Protein AF-0000000068157106 (afdb_homodimer)

Secondary structure (DSSP, 8-state):
-----SHHHHHHHHHHHHHHHHSSEEEEEEEEE-TT--HHHHTT--GGGS-HHHHHHHHHH-EEEESTT--S--TT--SSS-TT-SEEEEEEETTEEEEEEEGGGSPP-TT-TT-HHHHHHHTT-SEEEEEEPTT----EEE------/-----THHHHHHHHHHHHHHHHSSEEEEEEEEE-TT--HHHHTT--GGGS-HHHHHHHHHH-EEEESTT--S--TT--SSS-TT-SEEEEEEETTEEEEEEEGGGSPP-TT-TT-HHHHHHHTT-SEEEEEEPTT----EEE------

Structure (mmCIF, N/CA/C/O backbone):
data_AF-0000000068157106-model_v1
#
loop_
_entity.id
_entity.type
_entity.pdbx_description
1 polymer 'GTPase-activating Rap/Ran-GAP domain family protein 3, putative'
#
loop_
_atom_site.group_PDB
_atom_site.id
_atom_site.type_symbol
_atom_site.label_atom_id
_atom_site.label_alt_id
_atom_site.label_comp_id
_atom_site.label_asym_id
_atom_site.label_entity_id
_atom_site.label_seq_id
_atom_site.pdbx_PDB_ins_code
_atom_site.Cartn_x
_atom_site.Cartn_y
_atom_site.Cartn_z
_atom_site.occupancy
_atom_site.B_iso_or_equiv
_atom_site.auth_seq_id
_atom_site.auth_comp_id
_atom_site.auth_asym_id
_atom_site.auth_atom_id
_atom_site.pdbx_PDB_model_num
ATOM 1 N N . MET A 1 1 ? -24.406 -6.742 34.219 1 23.23 1 MET A N 1
ATOM 2 C CA . MET A 1 1 ? -23.281 -6.109 33.562 1 23.23 1 MET A CA 1
ATOM 3 C C . MET A 1 1 ? -23.578 -5.914 32.062 1 23.23 1 MET A C 1
ATOM 5 O O . MET A 1 1 ? -23.859 -6.875 31.359 1 23.23 1 MET A O 1
ATOM 9 N N . LYS A 1 2 ? -24.188 -4.785 31.578 1 23.27 2 LYS A N 1
ATOM 10 C CA . LYS A 1 2 ? -24.984 -4.426 30.406 1 23.27 2 LYS A CA 1
ATOM 11 C C . LYS A 1 2 ? -24.109 -4.391 29.156 1 23.27 2 LYS A C 1
ATOM 13 O O . LYS A 1 2 ? -23.047 -3.775 29.141 1 23.27 2 LYS A O 1
ATOM 18 N N . PHE A 1 3 ? -24.109 -5.359 28.25 1 23.55 3 PHE A N 1
ATOM 19 C CA . PHE A 1 3 ? -23.531 -5.645 26.953 1 23.55 3 PHE A CA 1
ATOM 20 C C . PHE A 1 3 ? -23.906 -4.566 25.938 1 23.55 3 PHE A C 1
ATOM 22 O O . PHE A 1 3 ? -24.984 -4.617 25.344 1 23.55 3 PHE A O 1
ATOM 29 N N . LYS A 1 4 ? -23.719 -3.254 26.234 1 26.84 4 LYS A N 1
ATOM 30 C CA . LYS A 1 4 ? -24.141 -2.162 25.359 1 26.84 4 LYS A CA 1
ATOM 31 C C . LYS A 1 4 ? -23.656 -2.391 23.922 1 26.84 4 LYS A C 1
ATOM 33 O O . LYS A 1 4 ? -22.578 -2.934 23.703 1 26.84 4 LYS A O 1
ATOM 38 N N . ALA A 1 5 ? -24.359 -1.907 22.797 1 27.67 5 ALA A N 1
ATOM 39 C CA . ALA A 1 5 ? -24.688 -2.088 21.391 1 27.67 5 ALA A CA 1
ATOM 40 C C . ALA A 1 5 ? -23.5 -1.733 20.5 1 27.67 5 ALA A C 1
ATOM 42 O O . ALA A 1 5 ? -23.156 -0.561 20.359 1 27.67 5 ALA A O 1
ATOM 43 N N . VAL A 1 6 ? -22.406 -2.395 20.297 1 31.39 6 VAL A N 1
ATOM 44 C CA . VAL A 1 6 ? -21.25 -2.615 19.453 1 31.39 6 VAL A CA 1
ATOM 45 C C . VAL A 1 6 ? -21.641 -2.482 17.969 1 31.39 6 VAL A C 1
ATOM 47 O O . VAL A 1 6 ? -20.797 -2.195 17.125 1 31.39 6 VAL A O 1
ATOM 50 N N . THR A 1 7 ? -22.922 -2.504 17.594 1 37.88 7 THR A N 1
ATOM 51 C CA . THR A 1 7 ? -23.578 -2.625 16.312 1 37.88 7 THR A CA 1
ATOM 52 C C . THR A 1 7 ? -23.625 -1.276 15.594 1 37.88 7 THR A C 1
ATOM 54 O O . THR A 1 7 ? -23.453 -1.211 14.367 1 37.88 7 THR A O 1
ATOM 57 N N . ALA A 1 8 ? -23.922 -0.256 16.359 1 37.78 8 ALA A N 1
ATOM 58 C CA . ALA A 1 8 ? -24.156 1.031 15.711 1 37.78 8 ALA A CA 1
ATOM 59 C C . ALA A 1 8 ? -22.859 1.603 15.133 1 37.78 8 ALA A C 1
ATOM 61 O O . ALA A 1 8 ? -22.859 2.164 14.039 1 37.78 8 ALA A O 1
ATOM 62 N N . ASP A 1 9 ? -21.781 1.338 15.766 1 38.34 9 ASP A N 1
ATOM 63 C CA . ASP A 1 9 ? -20.5 1.948 15.398 1 38.34 9 ASP A CA 1
ATOM 64 C C . ASP A 1 9 ? -19.891 1.265 14.18 1 38.34 9 ASP A C 1
ATOM 66 O O . ASP A 1 9 ? -19.328 1.929 13.312 1 38.34 9 ASP A O 1
ATOM 70 N N . ILE A 1 10 ? -20.172 0.035 13.922 1 37.41 10 ILE A N 1
ATOM 71 C CA . ILE A 1 10 ? -19.719 -0.682 12.742 1 37.41 10 ILE A CA 1
ATOM 72 C C . ILE A 1 10 ? -20.531 -0.232 11.523 1 37.41 10 ILE A C 1
ATOM 74 O O . ILE A 1 10 ? -19.969 -0.055 10.438 1 37.41 10 ILE A O 1
ATOM 78 N N . ARG A 1 11 ? -21.828 -0.058 11.758 1 39.69 11 ARG A N 1
ATOM 79 C CA . ARG A 1 11 ? -22.688 0.411 10.68 1 39.69 11 ARG A CA 1
ATOM 80 C C . ARG A 1 11 ? -22.234 1.777 10.172 1 39.69 11 ARG A C 1
ATOM 82 O O . ARG A 1 11 ? -22.188 2.016 8.961 1 39.69 11 ARG A O 1
ATOM 89 N N . ASP A 1 12 ? -22 2.625 11.062 1 41.78 12 ASP A N 1
ATOM 90 C CA . ASP A 1 12 ? -21.547 3.955 10.664 1 41.78 12 ASP A CA 1
ATOM 91 C C . ASP A 1 12 ? -20.188 3.891 9.984 1 41.78 12 ASP A C 1
ATOM 93 O O . ASP A 1 12 ? -19.922 4.629 9.031 1 41.78 12 ASP A O 1
ATOM 97 N N . GLU A 1 13 ? -19.328 3.043 10.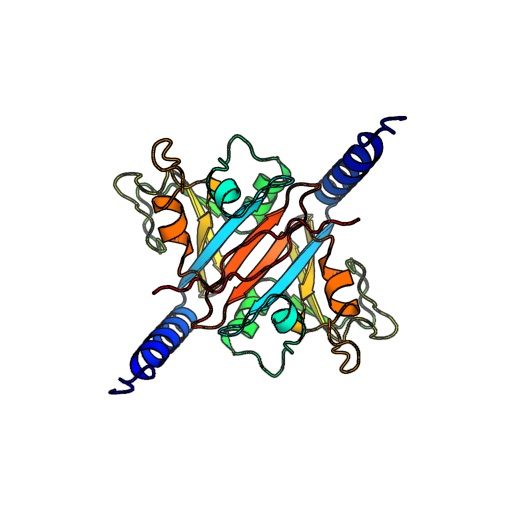375 1 40.84 13 GLU A N 1
ATOM 98 C CA . GLU A 1 13 ? -18.031 2.887 9.734 1 40.84 13 GLU A CA 1
ATOM 99 C C . GLU A 1 13 ? -18.172 2.256 8.352 1 40.84 13 GLU A C 1
ATOM 101 O O . GLU A 1 13 ? -17.484 2.654 7.41 1 40.84 13 GLU A O 1
ATOM 106 N N . LEU A 1 14 ? -18.953 1.261 8.219 1 41.16 14 LEU A N 1
ATOM 107 C CA . LEU A 1 14 ? -19.281 0.668 6.926 1 41.16 14 LEU A CA 1
ATOM 108 C C . LEU A 1 14 ? -19.938 1.695 6.008 1 41.16 14 LEU A C 1
ATOM 110 O O . LEU A 1 14 ? -19.656 1.732 4.809 1 41.16 14 LEU A O 1
ATOM 114 N N . LEU A 1 15 ? -20.812 2.434 6.586 1 42.25 15 LEU A N 1
ATOM 115 C CA . LEU A 1 15 ? -21.406 3.494 5.789 1 42.25 15 LEU A CA 1
ATOM 116 C C . LEU A 1 15 ? -20.375 4.52 5.359 1 42.25 15 LEU A C 1
ATOM 118 O O . LEU A 1 15 ? -20.406 5.008 4.23 1 42.25 15 LEU A O 1
ATOM 122 N N . LYS A 1 16 ? -19.5 4.82 6.223 1 42.69 16 LYS A N 1
ATOM 123 C CA . LYS A 1 16 ? -18.438 5.73 5.828 1 42.69 16 LYS A CA 1
ATOM 124 C C . LYS A 1 16 ? -17.562 5.109 4.75 1 42.69 16 LYS A C 1
ATOM 126 O O . LYS A 1 16 ? -17.172 5.785 3.791 1 42.69 16 LYS A O 1
ATOM 131 N N . LEU A 1 17 ? -17.234 3.887 4.93 1 43.41 17 LEU A N 1
ATOM 132 C CA . LEU A 1 17 ? -16.531 3.141 3.898 1 43.41 17 LEU A CA 1
ATOM 133 C C . LEU A 1 17 ? -17.344 3.066 2.613 1 43.41 17 LEU A C 1
ATOM 135 O O . LEU A 1 17 ? -16.812 3.25 1.519 1 43.41 17 LEU A O 1
ATOM 139 N N . GLU A 1 18 ? -18.641 2.771 2.799 1 44.25 18 GLU A N 1
ATOM 140 C CA . GLU A 1 18 ? -19.547 2.826 1.646 1 44.25 18 GLU A CA 1
ATOM 141 C C . GLU A 1 18 ? -19.578 4.227 1.045 1 44.25 18 GLU A C 1
ATOM 143 O O . GLU A 1 18 ? -19.609 4.383 -0.178 1 44.25 18 GLU A O 1
ATOM 148 N N . ARG A 1 19 ? -19.703 5.137 1.891 1 47.34 19 ARG A N 1
ATOM 149 C CA . ARG A 1 19 ? -19.672 6.512 1.403 1 47.34 19 ARG A CA 1
ATOM 150 C C . ARG A 1 19 ? -18.312 6.832 0.773 1 47.34 19 ARG A C 1
ATOM 152 O O . ARG A 1 19 ? -18.25 7.52 -0.248 1 47.34 19 ARG A O 1
ATOM 159 N N . SER A 1 20 ? -17.266 6.414 1.402 1 48.84 20 SER A N 1
ATOM 160 C CA . SER A 1 20 ? -15.961 6.621 0.774 1 48.84 20 SER A CA 1
ATOM 161 C C . SER A 1 20 ? -15.875 5.902 -0.569 1 48.84 20 SER A C 1
ATOM 163 O O . SER A 1 20 ? -15.32 6.441 -1.531 1 48.84 20 SER A O 1
ATOM 165 N N . PHE A 1 21 ? -16.453 4.641 -0.571 1 48.84 21 PHE A N 1
ATOM 166 C CA . PHE A 1 21 ? -16.469 3.893 -1.822 1 48.84 21 PHE A CA 1
ATOM 167 C C . PHE A 1 21 ? -17.484 4.477 -2.793 1 48.84 21 PHE A C 1
ATOM 169 O O . PHE A 1 21 ? -17.297 4.418 -4.012 1 48.84 21 PHE A O 1
ATOM 176 N N . ASN A 1 22 ? -18.469 4.984 -2.131 1 51.72 22 ASN A N 1
ATOM 177 C CA . ASN A 1 22 ? -19.422 5.68 -2.988 1 51.72 22 ASN A CA 1
ATOM 178 C C . ASN A 1 22 ? -18.906 7.047 -3.416 1 51.72 22 ASN A C 1
ATOM 180 O O . ASN A 1 22 ? -19.328 7.594 -4.43 1 51.72 22 ASN A O 1
ATOM 184 N N . SER A 1 23 ? -17.953 7.449 -2.48 1 61.22 23 SER A N 1
ATOM 185 C CA . SER A 1 23 ? -17.344 8.727 -2.857 1 61.22 23 SER A CA 1
ATOM 186 C C . SER A 1 23 ? -16.219 8.523 -3.877 1 61.22 23 SER A C 1
ATOM 188 O O . SER A 1 23 ? -15.617 7.453 -3.941 1 61.22 23 SER A O 1
ATOM 190 N N . GLN A 1 24 ? -16.312 9.367 -4.77 1 79.75 24 GLN A N 1
ATOM 191 C CA . GLN A 1 24 ? -15.289 9.492 -5.797 1 79.75 24 GLN A CA 1
ATOM 192 C C . GLN A 1 24 ? -13.961 9.953 -5.195 1 79.75 24 GLN A C 1
ATOM 194 O O . GLN A 1 24 ? -12.961 10.055 -5.902 1 79.75 24 GLN A O 1
ATOM 199 N N . ASN A 1 25 ? -14.016 10.031 -3.729 1 88.12 25 ASN A N 1
ATOM 200 C CA . ASN A 1 25 ? -12.812 10.562 -3.088 1 88.12 25 ASN A CA 1
ATOM 201 C C . ASN A 1 25 ? -12.195 9.555 -2.129 1 88.12 25 ASN A C 1
ATOM 203 O O . ASN A 1 25 ? -12.891 8.984 -1.287 1 88.12 25 ASN A O 1
ATOM 207 N N . TYR A 1 26 ? -10.883 9.312 -2.17 1 86.94 26 TYR A N 1
ATOM 208 C CA . TYR A 1 26 ? -10.18 8.336 -1.352 1 86.94 26 TYR A CA 1
ATOM 209 C C . TYR A 1 26 ? -8.914 8.945 -0.742 1 86.94 26 TYR A C 1
ATOM 211 O O . TYR A 1 26 ? -8.273 9.797 -1.355 1 86.94 26 TYR A O 1
ATOM 219 N N . LYS A 1 27 ? -8.695 8.461 0.541 1 90.19 27 LYS A N 1
ATOM 220 C CA . LYS A 1 27 ? -7.438 8.75 1.221 1 90.19 27 LYS A CA 1
ATOM 221 C C . LYS A 1 27 ? -6.605 7.48 1.388 1 90.19 27 LYS A C 1
ATOM 223 O O . LYS A 1 27 ? -7.098 6.465 1.884 1 90.19 27 LYS A O 1
ATOM 228 N N . PHE A 1 28 ? -5.359 7.531 0.862 1 91.44 28 PHE A N 1
ATOM 229 C CA . PHE A 1 28 ? -4.434 6.414 1.009 1 91.44 28 PHE A CA 1
ATOM 230 C C . PHE A 1 28 ? -3.217 6.824 1.831 1 91.44 28 PHE A C 1
ATOM 232 O O . PHE A 1 28 ? -2.621 7.875 1.586 1 91.44 28 PHE A O 1
ATOM 239 N N . GLY A 1 29 ? -2.93 6 2.82 1 93.25 29 GLY A N 1
ATOM 240 C CA . GLY A 1 29 ? -1.732 6.246 3.609 1 93.25 29 GLY A CA 1
ATOM 241 C C . GLY A 1 29 ? -0.483 5.633 3.004 1 93.25 29 GLY A C 1
ATOM 242 O O . GLY A 1 29 ? -0.523 4.52 2.479 1 93.25 29 GLY A O 1
ATOM 243 N N . LEU A 1 30 ? 0.576 6.379 3.086 1 94.69 30 LEU A N 1
ATOM 244 C CA . LEU A 1 30 ? 1.855 5.922 2.557 1 94.69 30 LEU A CA 1
ATOM 245 C C . LEU A 1 30 ? 2.963 6.086 3.594 1 94.69 30 LEU A C 1
ATOM 247 O O . LEU A 1 30 ? 3.178 7.188 4.109 1 94.69 30 LEU A O 1
ATOM 251 N N . LEU A 1 31 ? 3.609 4.965 3.865 1 93.12 31 LEU A N 1
ATOM 252 C CA . LEU A 1 31 ? 4.734 4.93 4.793 1 93.12 31 LEU A CA 1
ATOM 253 C C . LEU A 1 31 ? 6.02 4.527 4.078 1 93.12 31 LEU A C 1
ATOM 255 O O . LEU A 1 31 ? 5.977 3.838 3.057 1 93.12 31 LEU A O 1
ATOM 259 N N . TYR A 1 32 ? 7.078 5.023 4.602 1 93.25 32 TYR A N 1
ATOM 260 C CA . TYR A 1 32 ? 8.43 4.656 4.207 1 93.25 32 TYR A CA 1
ATOM 261 C C . TYR A 1 32 ? 9.125 3.863 5.309 1 93.25 32 TYR A C 1
ATOM 263 O O . TYR A 1 32 ? 9.133 4.277 6.469 1 93.25 32 TYR A O 1
ATOM 271 N N . CYS A 1 33 ? 9.609 2.719 4.879 1 90.25 33 CYS A N 1
ATOM 272 C CA . CYS A 1 33 ? 10.227 1.849 5.875 1 90.25 33 CYS A CA 1
ATOM 273 C C . CYS A 1 33 ? 11.703 1.632 5.57 1 90.25 33 CYS A C 1
ATOM 275 O O . CYS A 1 33 ? 12.047 1.031 4.551 1 90.25 33 CYS A O 1
ATOM 277 N N . LYS A 1 34 ? 12.5 2.072 6.504 1 89.06 34 LYS A N 1
ATOM 278 C CA . LYS A 1 34 ? 13.93 1.786 6.426 1 89.06 34 LYS A CA 1
ATOM 279 C C . LYS A 1 34 ? 14.266 0.453 7.094 1 89.06 34 LYS A C 1
ATOM 281 O O . LYS A 1 34 ? 13.422 -0.126 7.785 1 89.06 34 LYS A O 1
ATOM 286 N N . LYS A 1 35 ? 15.445 0.058 6.777 1 82.94 35 LYS A N 1
ATOM 287 C CA . LYS A 1 35 ? 15.875 -1.229 7.312 1 82.94 35 LYS A CA 1
ATOM 288 C C . LYS A 1 35 ? 15.766 -1.259 8.836 1 82.94 35 LYS A C 1
ATOM 290 O O . LYS A 1 35 ? 16.234 -0.346 9.516 1 82.94 35 LYS A O 1
ATOM 295 N N . GLY A 1 36 ? 15.078 -2.219 9.305 1 81.38 36 GLY A N 1
ATOM 296 C CA . GLY A 1 36 ? 15.055 -2.486 10.734 1 81.38 36 GLY A CA 1
ATOM 297 C C . GLY A 1 36 ? 14.109 -1.577 11.5 1 81.38 36 GLY A C 1
ATOM 298 O O . GLY A 1 36 ? 14.094 -1.587 12.734 1 81.38 36 GLY A O 1
ATOM 299 N N . GLN A 1 37 ? 13.305 -0.853 10.859 1 85.69 37 GLN A N 1
ATOM 300 C CA . GLN A 1 37 ? 12.477 0.121 11.555 1 85.69 37 GLN A CA 1
ATOM 301 C C . GLN A 1 37 ? 11.164 -0.509 12.023 1 85.69 37 GLN A C 1
ATOM 303 O O . GLN A 1 37 ? 10.594 -1.349 11.328 1 85.69 37 GLN A O 1
ATOM 308 N N . THR A 1 38 ? 10.805 -0.045 13.188 1 83.62 38 THR A N 1
ATOM 309 C CA . THR A 1 38 ? 9.461 -0.314 13.68 1 83.62 38 THR A CA 1
ATOM 310 C C . THR A 1 38 ? 8.453 0.64 13.055 1 83.62 38 THR A C 1
ATOM 312 O O . THR A 1 38 ? 8.828 1.585 12.359 1 83.62 38 THR A O 1
ATOM 315 N N . GLU A 1 39 ? 7.199 0.384 13.32 1 82.69 39 GLU A N 1
ATOM 316 C CA . GLU A 1 39 ? 6.148 1.277 12.844 1 82.69 39 GLU A CA 1
ATOM 317 C C . GLU A 1 39 ? 6.363 2.703 13.344 1 82.69 39 GLU A C 1
ATOM 319 O O . GLU A 1 39 ? 6.262 3.66 12.57 1 82.69 39 GLU A O 1
ATOM 324 N N . ASN A 1 40 ? 6.668 2.797 14.672 1 85.81 40 ASN A N 1
ATOM 325 C CA . ASN A 1 40 ? 6.879 4.125 15.242 1 85.81 40 ASN A CA 1
ATOM 326 C C . ASN A 1 40 ? 8.047 4.844 14.57 1 85.81 40 ASN A C 1
ATOM 328 O O . ASN A 1 40 ? 7.965 6.043 14.297 1 85.81 40 ASN A O 1
ATOM 332 N N . GLU A 1 41 ? 9.039 4.105 14.273 1 89.38 41 GLU A N 1
ATOM 333 C CA . GLU A 1 41 ? 10.211 4.699 13.648 1 89.38 41 GLU A CA 1
ATOM 334 C C . GLU A 1 41 ? 9.914 5.129 12.219 1 89.38 41 GLU A C 1
ATOM 336 O O . GLU A 1 41 ? 10.461 6.125 11.734 1 89.38 41 GLU A O 1
ATOM 341 N N . MET A 1 42 ? 9.016 4.41 11.57 1 90.81 42 MET A N 1
ATOM 342 C CA . MET A 1 42 ? 8.648 4.766 10.203 1 90.81 42 MET A CA 1
ATOM 343 C C . MET A 1 42 ? 8.055 6.168 10.148 1 90.81 42 MET A C 1
ATOM 345 O O . MET A 1 42 ? 8.305 6.922 9.203 1 90.81 42 MET A O 1
ATOM 349 N N . PHE A 1 43 ? 7.355 6.531 11.234 1 92.81 43 PHE A N 1
ATOM 350 C CA . PHE A 1 43 ? 6.68 7.82 11.234 1 92.81 43 PHE A CA 1
ATOM 351 C C . PHE A 1 43 ? 7.668 8.953 11.477 1 92.81 43 PHE A C 1
ATOM 353 O O . PHE A 1 43 ? 7.332 10.125 11.312 1 92.81 43 PHE A O 1
ATOM 360 N N . THR A 1 44 ? 8.891 8.594 11.75 1 94.19 44 THR A N 1
ATOM 361 C CA . THR A 1 44 ? 9.891 9.625 11.969 1 94.19 44 THR A CA 1
ATOM 362 C C . THR A 1 44 ? 10.664 9.906 10.688 1 94.19 44 THR A C 1
ATOM 364 O O . THR A 1 44 ? 11.453 10.859 10.625 1 94.19 44 THR A O 1
ATOM 367 N N . ASN A 1 45 ? 10.445 9.086 9.688 1 94.5 45 ASN A N 1
ATOM 368 C CA . ASN A 1 45 ? 11.172 9.281 8.43 1 94.5 45 ASN A CA 1
ATOM 369 C C . ASN A 1 45 ? 10.727 10.555 7.715 1 94.5 45 ASN A C 1
ATOM 371 O O . ASN A 1 45 ? 9.547 10.914 7.754 1 94.5 45 ASN A O 1
ATOM 375 N N . VAL A 1 46 ? 11.711 11.242 7.07 1 94.25 46 VAL A N 1
ATOM 376 C CA . VAL A 1 46 ? 11.43 12.43 6.277 1 94.25 46 VAL A CA 1
ATOM 377 C C . VAL A 1 46 ? 11.852 12.203 4.832 1 94.25 46 VAL A C 1
ATOM 379 O O . VAL A 1 46 ? 12.703 11.359 4.551 1 94.25 46 VAL A O 1
ATOM 382 N N . VAL A 1 47 ? 11.242 12.969 3.928 1 90.06 47 VAL A N 1
ATOM 383 C CA . VAL A 1 47 ? 11.414 12.75 2.496 1 90.06 47 VAL A CA 1
ATOM 384 C C . VAL A 1 47 ? 12.875 12.984 2.115 1 90.06 47 VAL A C 1
ATOM 386 O O . VAL A 1 47 ? 13.406 12.297 1.234 1 90.06 47 VAL A O 1
ATOM 389 N N . ASP A 1 48 ? 13.586 13.859 2.816 1 84.88 48 ASP A N 1
ATOM 390 C CA . ASP A 1 48 ? 14.969 14.219 2.496 1 84.88 48 ASP A CA 1
ATOM 391 C C . ASP A 1 48 ? 15.914 13.055 2.764 1 84.88 48 ASP A C 1
ATOM 393 O O . ASP A 1 48 ? 17.031 13.016 2.234 1 84.88 48 ASP A O 1
ATOM 397 N N . ASN A 1 49 ? 15.469 12.133 3.604 1 87.12 49 ASN A N 1
ATOM 398 C CA . ASN A 1 49 ? 16.297 10.977 3.938 1 87.12 49 ASN A CA 1
ATOM 399 C C . ASN A 1 49 ? 15.812 9.711 3.229 1 87.12 49 ASN A C 1
ATOM 401 O O . ASN A 1 49 ? 16.094 8.602 3.674 1 87.12 49 ASN A O 1
ATOM 405 N N . SER A 1 50 ? 15.078 9.914 2.203 1 88.81 50 SER A N 1
ATOM 406 C CA . SER A 1 50 ? 14.602 8.781 1.417 1 88.81 50 SER A CA 1
ATOM 407 C C . SER A 1 50 ? 15.445 8.578 0.165 1 88.81 50 SER A C 1
ATOM 409 O O . SER A 1 50 ? 16.391 9.336 -0.083 1 88.81 50 SER A O 1
ATOM 411 N N . ASN A 1 51 ? 15.211 7.539 -0.563 1 84.94 51 ASN A N 1
ATOM 412 C CA . ASN A 1 51 ? 16.016 7.254 -1.743 1 84.94 51 ASN A CA 1
ATOM 413 C C . ASN A 1 51 ? 15.273 7.605 -3.029 1 84.94 51 ASN A C 1
ATOM 415 O O . ASN A 1 51 ? 14.102 7.973 -2.994 1 84.94 51 ASN A O 1
ATOM 419 N N . LYS A 1 52 ? 16.016 7.555 -4.094 1 83.88 52 LYS A N 1
ATOM 420 C CA . LYS A 1 52 ? 15.492 7.949 -5.402 1 83.88 52 LYS A CA 1
ATOM 421 C C . LYS A 1 52 ? 14.336 7.055 -5.828 1 83.88 52 LYS A C 1
ATOM 423 O O . LYS A 1 52 ? 13.406 7.508 -6.492 1 83.88 52 LYS A O 1
ATOM 428 N N . CYS A 1 53 ? 14.398 5.836 -5.434 1 83.06 53 CYS A N 1
ATOM 429 C CA . CYS A 1 53 ? 13.344 4.898 -5.801 1 83.06 53 CYS A CA 1
ATOM 430 C C . CYS A 1 53 ? 12.023 5.285 -5.148 1 83.06 53 CYS A C 1
ATOM 432 O O . CYS A 1 53 ? 10.961 5.16 -5.766 1 83.06 53 CYS A O 1
ATOM 434 N N . TYR A 1 54 ? 12.148 5.781 -3.998 1 89.62 54 TYR A N 1
ATOM 435 C CA . TYR A 1 54 ? 10.961 6.242 -3.295 1 89.62 54 TYR A CA 1
ATOM 436 C C . TYR A 1 54 ? 10.328 7.43 -4.012 1 89.62 54 TYR A C 1
ATOM 438 O O . TYR A 1 54 ? 9.109 7.473 -4.203 1 89.62 54 TYR A O 1
ATOM 446 N N . GLU A 1 55 ? 11.141 8.297 -4.426 1 88.38 55 GLU A N 1
ATOM 447 C CA . GLU A 1 55 ? 10.641 9.453 -5.168 1 88.38 55 GLU A CA 1
ATOM 448 C C . GLU A 1 55 ? 9.977 9.031 -6.473 1 88.38 55 GLU A C 1
ATOM 450 O O . GLU A 1 55 ? 8.922 9.562 -6.84 1 88.38 55 GLU A O 1
ATOM 455 N N . ARG A 1 56 ? 10.539 8.125 -7.094 1 83.25 56 ARG A N 1
ATOM 456 C CA . ARG A 1 56 ? 9.953 7.602 -8.32 1 83.25 56 ARG A CA 1
ATOM 457 C C . ARG A 1 56 ? 8.617 6.918 -8.047 1 83.25 56 ARG A C 1
ATOM 459 O O . ARG A 1 56 ? 7.672 7.059 -8.82 1 83.25 56 ARG A O 1
ATOM 466 N N . PHE A 1 57 ? 8.617 6.254 -6.965 1 87.19 57 PHE A N 1
ATOM 467 C CA . PHE A 1 57 ? 7.383 5.578 -6.582 1 87.19 57 PHE A CA 1
ATOM 468 C C . PHE A 1 57 ? 6.273 6.586 -6.316 1 87.19 57 PHE A C 1
ATOM 470 O O . PHE A 1 57 ? 5.133 6.391 -6.746 1 87.19 57 PHE A O 1
ATOM 477 N N . LEU A 1 58 ? 6.594 7.672 -5.648 1 91.19 58 LEU A N 1
ATOM 478 C CA . LEU A 1 58 ? 5.605 8.719 -5.402 1 91.19 58 LEU A CA 1
ATOM 479 C C . LEU A 1 58 ? 5.066 9.273 -6.719 1 91.19 58 LEU A C 1
ATOM 481 O O . LEU A 1 58 ? 3.861 9.484 -6.859 1 91.19 58 LEU A O 1
ATOM 485 N N . ASN A 1 59 ? 5.926 9.383 -7.641 1 85.75 59 ASN A N 1
ATOM 486 C CA . ASN A 1 59 ? 5.539 9.938 -8.938 1 85.75 59 ASN A CA 1
ATOM 487 C C . ASN A 1 59 ? 4.691 8.945 -9.734 1 85.75 59 ASN A C 1
ATOM 489 O O . ASN A 1 59 ? 3.879 9.344 -10.562 1 85.75 59 ASN A O 1
ATOM 493 N N . PHE A 1 60 ? 4.879 7.77 -9.43 1 80.81 60 PHE A N 1
ATOM 494 C CA . PHE A 1 60 ? 4.082 6.727 -10.055 1 80.81 60 PHE A CA 1
ATOM 495 C C . PHE A 1 60 ? 2.656 6.734 -9.523 1 80.81 60 PHE A C 1
ATOM 497 O O . PHE A 1 60 ? 1.702 6.527 -10.273 1 80.81 60 PHE A O 1
ATOM 504 N N . LEU A 1 61 ? 2.574 7.031 -8.258 1 88.06 61 LEU A N 1
ATOM 505 C CA . LEU A 1 61 ? 1.268 6.984 -7.609 1 88.06 61 LEU A CA 1
ATOM 506 C C . LEU A 1 61 ? 0.381 8.125 -8.094 1 88.06 61 LEU A C 1
ATOM 508 O O . LEU A 1 61 ? -0.827 7.953 -8.266 1 88.06 61 LEU A O 1
ATOM 512 N N . GLY A 1 62 ? 0.982 9.234 -8.25 1 89.94 62 GLY A N 1
ATOM 513 C CA . GLY A 1 62 ? 0.218 10.414 -8.633 1 89.94 62 GLY A CA 1
ATOM 514 C C . GLY A 1 62 ? 1.082 11.641 -8.852 1 89.94 62 GLY A C 1
ATOM 515 O O . GLY A 1 62 ? 2.285 11.523 -9.094 1 89.94 62 GLY A O 1
ATOM 516 N N . GLU A 1 63 ? 0.44 12.781 -8.883 1 94.38 63 GLU A N 1
ATOM 517 C CA . GLU A 1 63 ? 1.104 14.062 -9.078 1 94.38 63 GLU A CA 1
ATOM 518 C C . GLU A 1 63 ? 1.468 14.703 -7.738 1 94.38 63 GLU A C 1
ATOM 520 O O . GLU A 1 63 ? 0.654 14.719 -6.812 1 94.38 63 GLU A O 1
ATOM 525 N N . ARG A 1 64 ? 2.68 15.219 -7.73 1 96.69 64 ARG A N 1
ATOM 526 C CA . ARG A 1 64 ? 3.057 16.047 -6.59 1 96.69 64 ARG A CA 1
ATOM 527 C C . ARG A 1 64 ? 2.373 17.406 -6.656 1 96.69 64 ARG A C 1
ATOM 529 O O . ARG A 1 64 ? 2.514 18.141 -7.645 1 96.69 64 ARG A O 1
ATOM 536 N N . ILE A 1 65 ? 1.62 17.797 -5.66 1 98.12 65 ILE A N 1
ATOM 537 C CA . ILE A 1 65 ? 0.882 19.062 -5.684 1 98.12 65 ILE A CA 1
ATOM 538 C C . ILE A 1 65 ? 1.298 19.922 -4.496 1 98.12 65 ILE A C 1
ATOM 540 O O . ILE A 1 65 ? 1.714 19.406 -3.457 1 98.12 65 ILE A O 1
ATOM 544 N N . THR A 1 66 ? 1.199 21.203 -4.656 1 98.31 66 THR A N 1
ATOM 545 C CA . THR A 1 66 ? 1.364 22.156 -3.562 1 98.31 66 THR A CA 1
ATOM 546 C C . THR A 1 66 ? 0.064 22.312 -2.777 1 98.31 66 THR A C 1
ATOM 548 O O . THR A 1 66 ? -0.992 22.578 -3.359 1 98.31 66 THR A O 1
ATOM 551 N N . LEU A 1 67 ? 0.186 22.141 -1.431 1 98.44 67 LEU A N 1
ATOM 552 C CA . LEU A 1 67 ? -1.02 22.156 -0.61 1 98.44 67 LEU A CA 1
ATOM 553 C C . LEU A 1 67 ? -1.559 23.578 -0.471 1 98.44 67 LEU A C 1
ATOM 555 O O . LEU A 1 67 ? -2.768 23.797 -0.567 1 98.44 67 LEU A O 1
ATOM 559 N N . LYS A 1 68 ? -0.68 24.406 -0.268 1 98.25 68 LYS A N 1
ATOM 560 C CA . LYS A 1 68 ? -1.139 25.797 -0.101 1 98.25 68 LYS A CA 1
ATOM 561 C C . LYS A 1 68 ? -1.902 26.266 -1.333 1 98.25 68 LYS A C 1
ATOM 563 O O . LYS A 1 68 ? -1.352 26.312 -2.436 1 98.25 68 LYS A O 1
ATOM 568 N N . GLY A 1 69 ? -3.229 26.547 -1.188 1 97.94 69 GLY A N 1
ATOM 569 C CA . GLY A 1 69 ? -4.031 27.047 -2.289 1 97.94 69 GLY A CA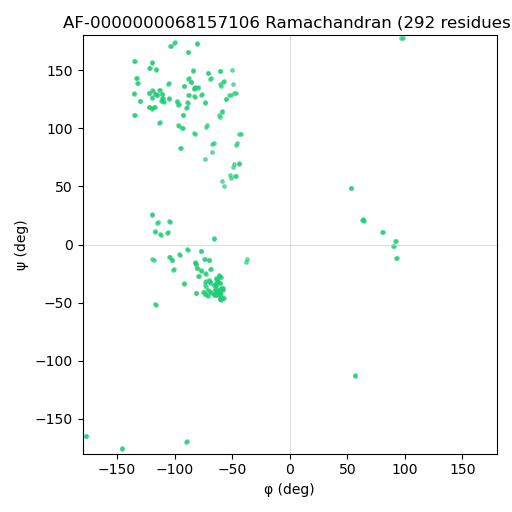 1
ATOM 570 C C . GLY A 1 69 ? -4.668 25.953 -3.119 1 97.94 69 GLY A C 1
ATOM 571 O O . GLY A 1 69 ? -5.371 26.234 -4.094 1 97.94 69 GLY A O 1
ATOM 572 N N . TRP A 1 70 ? -4.41 24.781 -2.766 1 97.62 70 TRP A N 1
ATOM 573 C CA . TRP A 1 70 ? -5.031 23.656 -3.477 1 97.62 70 TRP A CA 1
ATOM 574 C C . TRP A 1 70 ? -6.551 23.766 -3.416 1 97.62 70 TRP A C 1
ATOM 576 O O . TRP A 1 70 ? -7.121 24.062 -2.365 1 97.62 70 TRP A O 1
ATOM 586 N N . LYS A 1 71 ? -7.238 23.438 -4.574 1 96.94 71 LYS A N 1
ATOM 587 C CA . LYS A 1 71 ? -8.664 23.719 -4.672 1 96.94 71 LYS A CA 1
ATOM 588 C C . LYS A 1 71 ? -9.477 22.438 -4.855 1 96.94 71 LYS A C 1
ATOM 590 O O . LYS A 1 71 ? -10.703 22.469 -4.789 1 96.94 71 LYS A O 1
ATOM 595 N N . ASN A 1 72 ? -8.844 21.391 -5.156 1 95.44 72 ASN A N 1
ATOM 596 C CA . ASN A 1 72 ? -9.555 20.125 -5.344 1 95.44 72 ASN A CA 1
ATOM 597 C C . ASN A 1 72 ? -9.68 19.359 -4.031 1 95.44 72 ASN A C 1
ATOM 599 O O . ASN A 1 72 ? -9.609 19.938 -2.951 1 95.44 72 ASN A O 1
ATOM 603 N N . TYR A 1 73 ? -10.086 18.156 -4.094 1 95 73 TYR A N 1
ATOM 604 C CA . TYR A 1 73 ? -10.266 17.328 -2.912 1 95 73 TYR A CA 1
ATOM 605 C C . TYR A 1 73 ? -9 17.312 -2.061 1 95 73 TYR A C 1
ATOM 607 O O . TYR A 1 73 ? -7.91 17.016 -2.559 1 95 73 TYR A O 1
ATOM 615 N N . THR A 1 74 ? -9.07 17.578 -0.785 1 96.44 74 THR A N 1
ATOM 616 C CA . THR A 1 74 ? -7.898 17.797 0.052 1 96.44 74 THR A CA 1
ATOM 617 C C . THR A 1 74 ? -7.562 16.562 0.862 1 96.44 74 THR A C 1
ATOM 619 O O . THR A 1 74 ? -6.457 16.422 1.386 1 96.44 74 THR A O 1
ATOM 622 N N . GLY A 1 75 ? -8.516 15.672 1.064 1 93.94 75 GLY A N 1
ATOM 623 C CA . GLY A 1 75 ? -8.32 14.508 1.913 1 93.94 75 GLY A CA 1
ATOM 624 C C . GLY A 1 75 ? -8.062 14.867 3.365 1 93.94 75 GLY A C 1
ATOM 62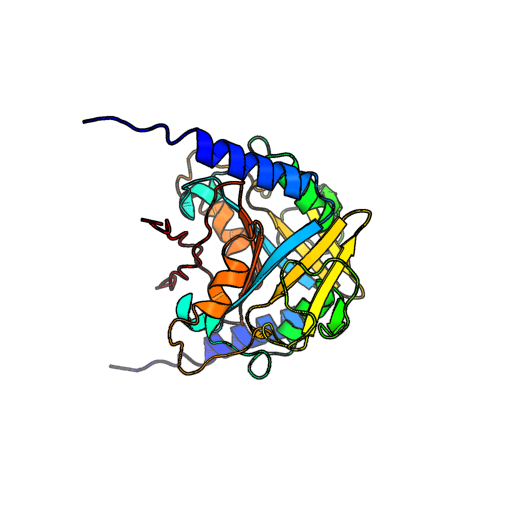5 O O . GLY A 1 75 ? -7.371 14.133 4.078 1 93.94 75 GLY A O 1
ATOM 626 N N . GLY A 1 76 ? -8.438 16.031 3.781 1 95.25 76 GLY A N 1
ATOM 627 C CA . GLY A 1 76 ? -8.25 16.438 5.168 1 95.25 76 GLY A CA 1
ATOM 628 C C . GLY A 1 76 ? -6.941 17.156 5.41 1 95.25 76 GLY A C 1
ATOM 629 O O . GLY A 1 76 ? -6.656 17.578 6.535 1 95.25 76 GLY A O 1
ATOM 630 N N . LEU A 1 77 ? -6.18 17.391 4.406 1 97 77 LEU A N 1
ATOM 631 C CA . LEU A 1 77 ? -4.918 18.109 4.562 1 97 77 LEU A CA 1
ATOM 632 C C . LEU A 1 77 ? -5.148 19.609 4.535 1 97 77 LEU A C 1
ATOM 634 O O . LEU A 1 77 ? -6.09 20.094 3.896 1 97 77 LEU A O 1
ATOM 638 N N . ASP A 1 78 ? -4.281 20.234 5.242 1 97.75 78 ASP A N 1
ATOM 639 C CA . ASP A 1 78 ? -4.398 21.672 5.371 1 97.75 78 ASP A CA 1
ATOM 640 C C . ASP A 1 78 ? -3.898 22.391 4.113 1 97.75 78 ASP A C 1
ATOM 642 O O . ASP A 1 78 ? -2.766 22.156 3.682 1 97.75 78 ASP A O 1
ATOM 646 N N . VAL A 1 79 ? -4.77 23.297 3.615 1 97.88 79 VAL A N 1
ATOM 647 C CA . VAL A 1 79 ? -4.391 23.969 2.377 1 97.88 79 VAL A CA 1
ATOM 648 C C . VAL A 1 79 ? -4.234 25.469 2.631 1 97.88 79 VAL A C 1
ATOM 650 O O . VAL A 1 79 ? -4.18 26.266 1.688 1 97.88 79 VAL A O 1
ATOM 653 N N . LYS A 1 80 ? -4.223 25.844 3.902 1 96.88 80 LYS A N 1
ATOM 654 C CA . LYS A 1 80 ? -4.141 27.25 4.242 1 96.88 80 LYS A CA 1
ATOM 655 C C . LYS A 1 80 ? -2.863 27.562 5.02 1 96.88 80 LYS A C 1
ATOM 657 O O . LYS A 1 80 ? -2.129 28.484 4.672 1 96.88 80 LYS A O 1
ATOM 662 N N . ASN A 1 81 ? -2.553 26.797 6.145 1 93.12 81 ASN A N 1
ATOM 663 C CA . ASN A 1 81 ? -1.537 27.188 7.117 1 93.12 81 ASN A CA 1
ATOM 664 C C . ASN A 1 81 ? -0.341 26.234 7.086 1 93.12 81 ASN A C 1
ATOM 666 O O . ASN A 1 81 ? 0.487 26.25 8 1 93.12 81 ASN A O 1
ATOM 670 N N . GLU A 1 82 ? -0.202 25.328 6.172 1 92 82 GLU A N 1
ATOM 671 C CA . GLU A 1 82 ? 0.902 24.391 5.973 1 92 82 GLU A CA 1
ATOM 672 C C . GLU A 1 82 ? 1.04 23.438 7.156 1 92 82 GLU A C 1
ATOM 674 O O . GLU A 1 82 ? 2.115 22.875 7.391 1 92 82 GLU A O 1
ATOM 679 N N . SER A 1 83 ? 0.03 23.25 7.934 1 95.31 83 SER A N 1
ATOM 680 C CA . SER A 1 83 ? 0.094 22.391 9.117 1 95.31 83 SER A CA 1
ATOM 681 C C . SER A 1 83 ? 0.212 20.922 8.727 1 95.31 83 SER A C 1
ATOM 683 O O . SER A 1 83 ? 0.532 20.078 9.562 1 95.31 83 SER A O 1
ATOM 685 N N . THR A 1 84 ? -0.032 20.625 7.484 1 97.06 84 THR A N 1
ATOM 686 C CA . THR A 1 84 ? 0.106 19.25 7.027 1 97.06 84 THR A CA 1
ATOM 687 C C . THR A 1 84 ? 1.156 19.141 5.926 1 97.06 84 THR A C 1
ATOM 689 O O . THR A 1 84 ? 1.119 18.219 5.105 1 97.06 84 THR A O 1
ATOM 692 N N . GLY A 1 85 ? 2.104 20.094 5.922 1 97 85 GLY A N 1
ATOM 693 C CA . GLY A 1 85 ? 3.193 20.047 4.961 1 97 85 GLY A CA 1
ATOM 694 C C . GLY A 1 85 ? 2.955 20.938 3.752 1 97 85 GLY A C 1
ATOM 695 O O . GLY A 1 85 ? 1.893 21.547 3.623 1 97 85 GLY A O 1
ATOM 696 N N . ASP A 1 86 ? 3.986 20.938 2.883 1 97.44 86 ASP A N 1
ATOM 697 C CA . ASP A 1 86 ? 3.945 21.812 1.715 1 97.44 86 ASP A CA 1
ATOM 698 C C . ASP A 1 86 ? 3.348 21.094 0.509 1 97.44 86 ASP A C 1
ATOM 700 O O . ASP A 1 86 ? 2.678 21.703 -0.321 1 97.44 86 ASP A O 1
ATOM 704 N N . GLU A 1 87 ? 3.646 19.797 0.498 1 98.06 87 GLU A N 1
ATOM 705 C CA . GLU A 1 87 ? 3.256 19.031 -0.682 1 98.06 87 GLU A CA 1
ATOM 706 C C . GLU A 1 87 ? 2.615 17.703 -0.29 1 98.06 87 GLU A C 1
ATOM 708 O O . GLU A 1 87 ? 2.75 17.25 0.851 1 98.06 87 GLU A O 1
ATOM 713 N N . SER A 1 88 ? 1.87 17.188 -1.165 1 98.31 88 SER A N 1
ATOM 714 C CA . SER A 1 88 ? 1.398 15.805 -1.108 1 98.31 88 SER A CA 1
ATOM 715 C C . SER A 1 88 ? 1.279 15.203 -2.504 1 98.31 88 SER A C 1
ATOM 717 O O . SER A 1 88 ? 1.822 15.742 -3.469 1 98.31 88 SER A O 1
ATOM 719 N N . VAL A 1 89 ? 0.778 14.016 -2.57 1 97.06 89 VAL A N 1
ATOM 720 C CA . VAL A 1 89 ? 0.568 13.32 -3.834 1 97.06 89 VAL A CA 1
ATOM 721 C C . VAL A 1 89 ? -0.927 13.141 -4.086 1 97.06 89 VAL A C 1
ATOM 723 O O . VAL A 1 89 ? -1.673 12.75 -3.184 1 97.06 89 VAL A O 1
ATOM 726 N N . TYR A 1 90 ? -1.322 13.469 -5.309 1 96.38 90 TYR A N 1
ATOM 727 C CA . TYR A 1 90 ? -2.729 13.445 -5.695 1 96.38 90 TYR A CA 1
ATOM 728 C C . TYR A 1 90 ? -2.918 12.711 -7.02 1 96.38 90 TYR A C 1
ATOM 730 O O . TYR A 1 90 ? -2.088 12.828 -7.922 1 96.38 90 TYR A O 1
ATOM 738 N N . LYS A 1 91 ? -3.99 11.898 -7.105 1 91.56 91 LYS A N 1
ATOM 739 C CA . LYS A 1 91 ? -4.289 11.188 -8.344 1 91.56 91 LYS A CA 1
ATOM 740 C C . LYS A 1 91 ? -5.777 11.266 -8.68 1 91.56 91 LYS A C 1
ATOM 742 O O . LYS A 1 91 ? -6.625 11.07 -7.805 1 91.56 91 LYS A O 1
ATOM 747 N N . GLU A 1 92 ? -6.039 11.648 -9.906 1 87.75 92 GLU A N 1
ATOM 748 C CA . GLU A 1 92 ? -7.379 11.469 -10.453 1 87.75 92 GLU A CA 1
ATOM 749 C C . GLU A 1 92 ? -7.422 10.305 -11.445 1 87.75 92 GLU A C 1
ATOM 751 O O . GLU A 1 92 ? -6.562 10.203 -12.32 1 87.75 92 GLU A O 1
ATOM 756 N N . PHE A 1 93 ? -8.336 9.398 -11.172 1 76.06 93 PHE A N 1
ATOM 757 C CA . PHE A 1 93 ? -8.523 8.258 -12.055 1 76.06 93 PHE A CA 1
ATOM 758 C C . PHE A 1 93 ? -10.008 8.008 -12.305 1 76.06 93 PHE A C 1
ATOM 760 O O . PHE A 1 93 ? -10.734 7.629 -11.383 1 76.06 93 PHE A O 1
ATOM 767 N N . ARG A 1 94 ? -10.367 8.273 -13.555 1 78 94 ARG A N 1
ATOM 768 C CA . ARG A 1 94 ? -11.789 8.258 -13.898 1 78 94 ARG A CA 1
ATOM 769 C C . ARG A 1 94 ? -12.578 9.219 -13.016 1 78 94 ARG A C 1
ATOM 771 O O . ARG A 1 94 ? -12.297 10.422 -12.992 1 78 94 ARG A O 1
ATOM 778 N N . GLU A 1 95 ? -13.438 8.719 -12.164 1 81.19 95 GLU A N 1
ATOM 779 C CA . GLU A 1 95 ? -14.25 9.578 -11.312 1 81.19 95 GLU A CA 1
ATOM 780 C C . GLU A 1 95 ? -13.758 9.555 -9.867 1 81.19 95 GLU A C 1
ATOM 782 O O . GLU A 1 95 ? -14.375 10.148 -8.984 1 81.19 95 GLU A O 1
ATOM 787 N N . GLN A 1 96 ? -12.625 8.969 -9.812 1 83.31 96 GLN A N 1
ATOM 788 C CA . GLN A 1 96 ? -12.102 8.844 -8.461 1 83.31 96 GLN A CA 1
ATOM 789 C C . GLN A 1 96 ? -10.961 9.836 -8.219 1 83.31 96 GLN A C 1
ATOM 791 O O . GLN A 1 96 ? -10.156 10.094 -9.117 1 83.31 96 GLN A O 1
ATOM 796 N N . ARG A 1 97 ? -10.969 10.438 -7.051 1 91.12 97 ARG A N 1
ATOM 797 C CA . ARG A 1 97 ? -9.906 11.32 -6.582 1 91.12 97 ARG A CA 1
ATOM 798 C C . ARG A 1 97 ? -9.211 10.727 -5.359 1 91.12 97 ARG A C 1
ATOM 800 O O . ARG A 1 97 ? -9.867 10.352 -4.383 1 91.12 97 ARG A O 1
ATOM 807 N N . ILE A 1 98 ? -7.906 10.656 -5.426 1 90.75 98 ILE A N 1
ATOM 808 C CA . ILE A 1 98 ? -7.141 10.039 -4.348 1 90.75 98 ILE A CA 1
ATOM 809 C C . ILE A 1 98 ? -6.133 11.039 -3.791 1 90.75 98 ILE A C 1
ATOM 811 O O . ILE A 1 98 ? -5.324 11.594 -4.535 1 90.75 98 ILE A O 1
ATOM 815 N N . MET A 1 99 ? -6.301 11.344 -2.523 1 95.62 99 MET A N 1
ATOM 816 C CA . MET A 1 99 ? -5.262 12.062 -1.791 1 95.62 99 MET A CA 1
ATOM 817 C C . MET A 1 99 ? -4.398 11.094 -0.99 1 95.62 99 MET A C 1
ATOM 819 O O . MET A 1 99 ? -4.91 10.32 -0.179 1 95.62 99 MET A O 1
ATOM 823 N N . PHE A 1 100 ? -3.115 11.148 -1.277 1 95.75 100 PHE A N 1
ATOM 824 C CA . PHE A 1 100 ? -2.197 10.32 -0.506 1 95.75 100 PHE A CA 1
ATOM 825 C C . PHE A 1 100 ? -1.721 11.047 0.741 1 95.75 100 PHE A C 1
ATOM 827 O O . PHE A 1 100 ? -1.246 12.188 0.657 1 95.75 100 PHE A O 1
ATOM 834 N N . HIS A 1 101 ? -1.97 10.445 1.837 1 96.12 101 HIS A N 1
ATOM 835 C CA . HIS A 1 101 ? -1.329 10.891 3.068 1 96.12 101 HIS A CA 1
ATOM 836 C C . HIS A 1 101 ? 0.073 10.312 3.203 1 96.12 101 HIS A C 1
ATOM 838 O O . HIS A 1 101 ? 0.246 9.219 3.75 1 96.12 101 HIS A O 1
ATOM 844 N N . VAL A 1 102 ? 1.021 11.094 2.783 1 97.56 102 VAL A N 1
ATOM 845 C CA . VAL A 1 102 ? 2.408 10.648 2.709 1 97.56 102 VAL A CA 1
ATOM 846 C C . VAL A 1 102 ? 3.133 11 4.008 1 97.56 102 VAL A C 1
ATOM 848 O O . VAL A 1 102 ? 3.441 12.164 4.258 1 97.56 102 VAL A O 1
ATOM 851 N N . SER A 1 103 ? 3.457 9.977 4.715 1 96.06 103 SER A N 1
ATOM 852 C CA . SER A 1 103 ? 3.99 10.227 6.051 1 96.06 103 SER A CA 1
ATOM 853 C C . SER A 1 103 ? 5.242 11.094 5.996 1 96.06 103 SER A C 1
ATOM 855 O O . SER A 1 103 ? 5.422 11.984 6.828 1 96.06 103 SER A O 1
ATOM 857 N N . THR A 1 104 ? 6.09 10.914 5.039 1 97.25 104 THR A N 1
ATOM 858 C CA . THR A 1 104 ? 7.379 11.594 4.938 1 97.25 104 THR A CA 1
ATOM 859 C C . THR A 1 104 ? 7.191 13.047 4.512 1 97.25 104 THR A C 1
ATOM 861 O O . THR A 1 104 ? 8.125 13.844 4.582 1 97.25 104 THR A O 1
ATOM 864 N N . LEU A 1 105 ? 6.012 13.383 4.078 1 97.56 105 LEU A N 1
ATOM 865 C CA . LEU A 1 105 ? 5.75 14.75 3.635 1 97.56 105 LEU A CA 1
ATOM 866 C C . LEU A 1 105 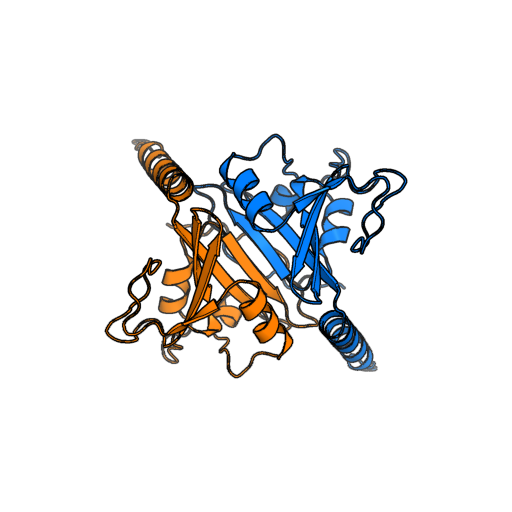? 4.988 15.523 4.699 1 97.56 105 LEU A C 1
ATOM 868 O O . LEU A 1 105 ? 4.852 16.75 4.605 1 97.56 105 LEU A O 1
ATOM 872 N N . LEU A 1 106 ? 4.453 14.852 5.676 1 97.31 106 LEU A N 1
ATOM 873 C CA . LEU A 1 106 ? 3.861 15.516 6.832 1 97.31 106 LEU A CA 1
ATOM 874 C C . LEU A 1 106 ? 4.941 16.141 7.707 1 97.31 106 LEU A C 1
ATOM 876 O O . LEU A 1 106 ? 6.043 15.602 7.82 1 97.31 106 LEU A O 1
ATOM 880 N N . PRO A 1 107 ? 4.539 17.203 8.273 1 96.25 107 PRO A N 1
ATOM 881 C CA . PRO A 1 107 ? 5.555 17.859 9.102 1 96.25 107 PRO A CA 1
ATOM 882 C C . PRO A 1 107 ? 6.059 16.969 10.234 1 96.25 107 PRO A C 1
ATOM 884 O O . PRO A 1 107 ? 5.27 16.234 10.844 1 96.25 107 PRO A O 1
ATOM 887 N N . TYR A 1 108 ? 7.359 16.984 10.422 1 94.31 108 TYR A N 1
ATOM 888 C CA . TYR A 1 108 ? 8 16.281 11.531 1 94.31 108 TYR A CA 1
ATOM 889 C C . TYR A 1 108 ? 8.047 17.156 12.781 1 94.31 108 TYR A C 1
ATOM 891 O O . TYR A 1 108 ? 8.438 18.328 12.719 1 94.31 108 TYR A O 1
ATOM 899 N N . TYR A 1 109 ? 7.59 16.609 13.852 1 92.31 109 TYR A N 1
ATOM 900 C CA . TYR A 1 109 ? 7.633 17.312 15.133 1 92.31 109 TYR A CA 1
ATOM 901 C C . TYR A 1 109 ? 8.586 16.625 16.094 1 92.31 109 TYR A C 1
ATOM 903 O O . TYR A 1 109 ? 8.219 15.641 16.75 1 92.31 109 TYR A O 1
ATOM 911 N N . PRO A 1 110 ? 9.75 17.219 16.312 1 91.44 110 PRO A N 1
ATOM 912 C CA . PRO A 1 110 ? 10.766 16.562 17.141 1 91.44 110 PRO A CA 1
ATOM 913 C C . PRO A 1 110 ? 10.281 16.297 18.578 1 91.44 110 PRO A C 1
ATOM 915 O O . PRO A 1 110 ? 10.734 15.359 19.219 1 91.44 110 PRO A O 1
ATOM 918 N N . ARG A 1 111 ? 9.43 17.047 19.062 1 91.25 111 ARG A N 1
ATOM 919 C CA . ARG A 1 111 ? 8.953 16.922 20.438 1 91.25 111 ARG A CA 1
ATOM 920 C C . ARG A 1 111 ? 7.871 15.852 20.547 1 91.25 111 ARG A C 1
ATOM 922 O O . ARG A 1 111 ? 7.508 15.445 21.641 1 91.25 111 ARG A O 1
ATOM 929 N N . ASP A 1 112 ? 7.367 15.516 19.422 1 90.81 112 ASP A N 1
ATOM 930 C CA . ASP A 1 112 ? 6.383 14.438 19.344 1 90.81 112 ASP A CA 1
ATOM 931 C C . ASP A 1 112 ? 7.051 13.102 19.016 1 90.81 112 ASP A C 1
ATOM 933 O O . ASP A 1 112 ? 7.031 12.664 17.859 1 90.81 112 ASP A O 1
ATOM 937 N N . GLU A 1 113 ? 7.562 12.438 19.969 1 89.31 113 GLU A N 1
ATOM 938 C CA . GLU A 1 113 ? 8.375 11.234 19.797 1 89.31 113 GLU A CA 1
ATOM 939 C C . GLU A 1 113 ? 7.605 10.156 19.047 1 89.31 113 GLU A C 1
ATOM 941 O O . GLU A 1 113 ? 8.172 9.438 18.219 1 89.31 113 GLU A O 1
ATOM 946 N N . GLN A 1 114 ? 6.34 10.125 19.375 1 88.75 114 GLN A N 1
ATOM 947 C CA . GLN A 1 114 ? 5.527 9.07 18.781 1 88.75 114 GLN A CA 1
ATOM 948 C C . GLN A 1 114 ? 4.93 9.516 17.453 1 88.75 114 GLN A C 1
ATOM 950 O O . GLN A 1 114 ? 4.328 8.719 16.734 1 88.75 114 GLN A O 1
ATOM 955 N N . GLN A 1 115 ? 5.188 10.766 17.156 1 91.69 115 GLN A N 1
ATOM 956 C CA . GLN A 1 115 ? 4.676 11.336 15.914 1 91.69 115 GLN A CA 1
ATOM 957 C C . GLN A 1 115 ? 3.168 11.133 15.789 1 91.69 115 GLN A C 1
ATOM 959 O O . GLN A 1 115 ? 2.68 10.688 14.75 1 91.69 115 GLN A O 1
ATOM 964 N N . VAL A 1 116 ? 2.455 11.469 16.875 1 90.19 116 VAL A N 1
ATOM 965 C CA . VAL A 1 116 ? 1.012 11.273 16.984 1 90.19 116 VAL A CA 1
ATOM 966 C C . VAL A 1 116 ? 0.302 12.086 15.898 1 90.19 116 VAL A C 1
ATOM 968 O O . VAL A 1 116 ? -0.643 11.602 15.266 1 90.19 116 VAL A O 1
ATOM 971 N N . GLU A 1 117 ? 0.759 13.258 15.711 1 90.38 117 GLU A N 1
ATOM 972 C CA . GLU A 1 117 ? 0.13 14.125 14.719 1 90.38 117 GLU A CA 1
ATOM 973 C C . GLU A 1 117 ? 0.215 13.523 13.32 1 90.38 117 GLU A C 1
ATOM 975 O O . GLU A 1 117 ? -0.753 13.57 12.562 1 90.38 117 GLU A O 1
ATOM 980 N N . ARG A 1 118 ? 1.34 12.906 12.992 1 93.06 118 ARG A N 1
ATOM 981 C CA . ARG A 1 118 ? 1.472 12.242 11.703 1 93.06 118 ARG A CA 1
ATOM 982 C C . ARG A 1 118 ? 0.571 11.016 11.617 1 93.06 118 ARG A C 1
ATOM 984 O O . ARG A 1 118 ? -0.12 10.812 10.617 1 93.06 118 ARG A O 1
ATOM 991 N N . LYS A 1 119 ? 0.517 10.289 12.664 1 89.69 119 LYS A N 1
ATOM 992 C CA . LYS A 1 119 ? -0.283 9.062 12.711 1 89.69 119 LYS A CA 1
ATOM 993 C C . LYS A 1 119 ? -1.769 9.375 12.555 1 89.69 119 LYS A C 1
ATOM 995 O O . LYS A 1 119 ? -2.506 8.609 11.93 1 89.69 119 LYS A O 1
ATOM 1000 N N . ARG A 1 120 ? -2.186 10.469 13.039 1 89 120 ARG A N 1
ATOM 1001 C CA . ARG A 1 120 ? -3.59 10.859 13 1 89 120 ARG A CA 1
ATOM 1002 C C . ARG A 1 120 ? -4.07 11.047 11.57 1 89 120 ARG A C 1
ATOM 1004 O O . ARG A 1 120 ? -5.23 10.773 11.258 1 89 120 ARG A O 1
ATOM 1011 N N . HIS A 1 121 ? -3.215 11.398 10.703 1 90.31 121 HIS A N 1
ATOM 1012 C CA . HIS A 1 121 ? -3.598 11.648 9.32 1 90.31 121 HIS A CA 1
ATOM 1013 C C . HIS A 1 121 ? -3.717 10.344 8.539 1 90.31 121 HIS A C 1
ATOM 1015 O O . HIS A 1 121 ? -4.41 10.289 7.523 1 90.31 121 HIS A O 1
ATOM 1021 N N . LEU A 1 122 ? -3.057 9.25 9.07 1 87.94 122 LEU A N 1
ATOM 1022 C CA . LEU A 1 122 ? -3.094 7.988 8.344 1 87.94 122 LEU A CA 1
ATOM 1023 C C . LEU A 1 122 ? -4.059 7.012 9.008 1 87.94 122 LEU A C 1
ATOM 1025 O O . LEU A 1 122 ? -4.441 6.004 8.406 1 87.94 122 LEU A O 1
ATOM 1029 N N . GLY A 1 123 ? -4.508 7.297 10.117 1 79.5 123 GLY A N 1
ATOM 1030 C CA . GLY A 1 123 ? -5.242 6.383 10.977 1 79.5 123 GLY A CA 1
ATOM 1031 C C . GLY A 1 123 ? -6.531 5.883 10.359 1 79.5 123 GLY A C 1
ATOM 1032 O O . GLY A 1 123 ? -6.973 4.77 10.641 1 79.5 123 GLY A O 1
ATOM 1033 N N . ASN A 1 124 ? -7.168 6.613 9.469 1 77.5 124 ASN A N 1
ATOM 1034 C CA . ASN A 1 124 ? -8.469 6.207 8.945 1 77.5 124 ASN A CA 1
ATOM 1035 C C . ASN A 1 124 ? -8.391 5.879 7.453 1 77.5 124 ASN A C 1
ATOM 1037 O O . ASN A 1 124 ? -9.422 5.773 6.785 1 77.5 124 ASN A O 1
ATOM 1041 N N . ASP A 1 125 ? -7.266 5.641 7.023 1 83.25 125 ASP A N 1
ATOM 1042 C CA . ASP A 1 125 ? -7.121 5.34 5.602 1 83.25 125 ASP A CA 1
ATOM 1043 C C . ASP A 1 125 ? -7.414 3.867 5.32 1 83.25 125 ASP A C 1
ATOM 1045 O O . ASP A 1 125 ? -6.98 2.99 6.07 1 83.25 125 ASP A O 1
ATOM 1049 N N . ILE A 1 126 ? -8.188 3.635 4.316 1 82.06 126 ILE A N 1
ATOM 1050 C CA . ILE A 1 126 ? -8.609 2.268 4.039 1 82.06 126 ILE A CA 1
ATOM 1051 C C . ILE A 1 126 ? -7.504 1.529 3.281 1 82.06 126 ILE A C 1
ATOM 1053 O O . ILE A 1 126 ? -7.543 0.304 3.152 1 82.06 126 ILE A O 1
ATOM 1057 N N . VAL A 1 127 ? -6.605 2.287 2.742 1 90 127 VAL A N 1
ATOM 1058 C CA . VAL A 1 127 ? -5.445 1.698 2.084 1 90 127 VAL A CA 1
ATOM 1059 C C . VAL A 1 127 ? -4.164 2.217 2.734 1 90 127 VAL A C 1
ATOM 1061 O O . VAL A 1 127 ? -4.023 3.42 2.967 1 90 127 VAL A O 1
ATOM 1064 N N . VAL A 1 128 ? -3.303 1.294 3.07 1 89.88 128 VAL A N 1
ATOM 1065 C CA . VAL A 1 128 ? -1.976 1.638 3.568 1 89.88 128 VAL A CA 1
ATOM 1066 C C . VAL A 1 128 ? -0.91 1.063 2.639 1 89.88 128 VAL A C 1
ATOM 1068 O O . VAL A 1 128 ? -0.91 -0.135 2.348 1 89.88 128 VAL A O 1
ATOM 1071 N N . ILE A 1 129 ? -0.083 1.894 2.225 1 91.5 129 ILE A N 1
ATOM 1072 C CA . ILE A 1 129 ? 1.033 1.519 1.363 1 91.5 129 ILE A CA 1
ATOM 1073 C C . ILE A 1 129 ? 2.348 1.667 2.127 1 91.5 129 ILE A C 1
ATOM 1075 O O . ILE A 1 129 ? 2.6 2.705 2.744 1 91.5 129 ILE A O 1
ATOM 1079 N N . VAL A 1 130 ? 3.119 0.645 2.08 1 90.75 130 VAL A N 1
ATOM 1080 C CA . VAL A 1 130 ? 4.434 0.705 2.711 1 90.75 130 VAL A CA 1
ATOM 1081 C C . VAL A 1 130 ? 5.52 0.486 1.66 1 90.75 130 VAL A C 1
ATOM 1083 O O . VAL A 1 130 ? 5.547 -0.552 0.994 1 90.75 130 VAL A O 1
ATOM 1086 N N . PHE A 1 131 ? 6.316 1.488 1.481 1 91.19 131 PHE A N 1
ATOM 1087 C CA . PHE A 1 131 ? 7.504 1.376 0.644 1 91.19 131 PHE A CA 1
ATOM 1088 C C . PHE A 1 131 ? 8.703 0.914 1.464 1 91.19 131 PHE A C 1
ATOM 1090 O O . PHE A 1 131 ? 9.102 1.58 2.422 1 91.19 131 PHE A O 1
ATOM 1097 N N . LEU A 1 132 ? 9.195 -0.198 1.085 1 86.06 132 LEU A N 1
ATOM 1098 C CA . LEU A 1 132 ? 10.312 -0.792 1.81 1 86.06 132 LEU A CA 1
ATOM 1099 C C . LEU A 1 132 ? 11.633 -0.453 1.136 1 86.06 132 LEU A C 1
ATOM 1101 O O . LEU A 1 132 ? 11.82 -0.72 -0.054 1 86.06 132 LEU A O 1
ATOM 1105 N N . GLU A 1 133 ? 12.453 0.224 1.959 1 82.81 133 GLU A N 1
ATOM 1106 C CA . GLU A 1 133 ? 13.812 0.4 1.453 1 82.81 133 GLU A CA 1
ATOM 1107 C C . GLU A 1 133 ? 14.492 -0.945 1.209 1 82.81 133 GLU A C 1
ATOM 1109 O O . GLU A 1 133 ? 14.148 -1.944 1.845 1 82.81 133 GLU A O 1
ATOM 1114 N N . PRO A 1 134 ? 15.352 -0.882 0.221 1 70.75 134 PRO A N 1
ATOM 1115 C CA . PRO A 1 134 ? 16.078 -2.141 0.018 1 70.75 134 PRO A CA 1
ATOM 1116 C C . PRO A 1 134 ? 16.609 -2.727 1.319 1 70.75 134 PRO A C 1
ATOM 1118 O O . PRO A 1 134 ? 17.219 -2.01 2.117 1 70.75 134 PRO A O 1
ATOM 1121 N N . GLY A 1 135 ? 16.344 -3.939 1.507 1 69.31 135 GLY A N 1
ATOM 1122 C CA . GLY A 1 135 ? 16.812 -4.613 2.713 1 69.31 135 GLY A CA 1
ATOM 1123 C C . GLY A 1 135 ? 15.789 -4.578 3.836 1 69.31 135 GLY A C 1
ATOM 1124 O O . GLY A 1 135 ? 15.922 -5.309 4.82 1 69.31 135 GLY A O 1
ATOM 1125 N N . ALA A 1 136 ? 14.805 -3.764 3.621 1 68.31 136 ALA A N 1
ATOM 1126 C CA . ALA A 1 136 ? 13.742 -3.73 4.621 1 68.31 136 ALA A CA 1
ATOM 1127 C C . ALA A 1 136 ? 12.781 -4.898 4.434 1 68.31 136 ALA A C 1
ATOM 1129 O O . ALA A 1 136 ? 12.633 -5.418 3.328 1 68.31 136 ALA A O 1
ATOM 1130 N N . GLN A 1 137 ? 12.461 -5.508 5.508 1 62.69 137 GLN A N 1
ATOM 1131 C CA . GLN A 1 137 ? 11.445 -6.555 5.496 1 62.69 137 GLN A CA 1
ATOM 1132 C C . GLN A 1 137 ? 10.164 -6.082 6.191 1 62.69 137 GLN A C 1
ATOM 1134 O O . GLN A 1 137 ? 10.227 -5.383 7.203 1 62.69 137 GLN A O 1
ATOM 1139 N N . PHE A 1 138 ? 9.086 -6.16 5.379 1 57.66 138 PHE A N 1
ATOM 1140 C CA . PHE A 1 138 ? 7.809 -5.781 5.973 1 57.66 138 PHE A CA 1
ATOM 1141 C C . PHE A 1 138 ? 7.059 -7.008 6.473 1 57.66 138 PHE A C 1
ATOM 1143 O O . PHE A 1 138 ? 6.887 -7.98 5.734 1 57.66 138 PHE A O 1
ATOM 1150 N N . THR A 1 139 ? 7.043 -7.305 7.695 1 52.94 139 THR A N 1
ATOM 1151 C CA . THR A 1 139 ? 6.152 -8.32 8.242 1 52.94 139 THR A CA 1
ATOM 1152 C C . THR A 1 139 ? 4.855 -7.691 8.742 1 52.94 139 THR A C 1
ATOM 1154 O O . THR A 1 139 ? 4.855 -6.934 9.719 1 52.94 139 THR A O 1
ATOM 1157 N N . PRO A 1 140 ? 3.691 -7.754 7.918 1 46.97 140 PRO A N 1
ATOM 1158 C CA . PRO A 1 140 ? 2.438 -7.156 8.383 1 46.97 140 PRO A CA 1
ATOM 1159 C C . PRO A 1 140 ? 2.051 -7.617 9.789 1 46.97 140 PRO A C 1
ATOM 1161 O O . PRO A 1 140 ? 2.037 -8.82 10.07 1 46.97 140 PRO A O 1
ATOM 1164 N N . ARG A 1 141 ? 2.637 -7.559 10.867 1 39.12 141 ARG A N 1
ATOM 1165 C CA . ARG A 1 141 ? 1.943 -7.883 12.109 1 39.12 141 ARG A CA 1
ATOM 1166 C C . ARG A 1 141 ? 0.842 -6.867 12.398 1 39.12 141 ARG A C 1
ATOM 1168 O O . ARG A 1 141 ? 1.091 -5.66 12.414 1 39.12 141 ARG A O 1
ATOM 1175 N N . LEU A 1 142 ? -0.264 -7.078 11.906 1 35.06 142 LEU A N 1
ATOM 1176 C CA . LEU A 1 142 ? -1.443 -6.258 12.172 1 35.06 142 LEU A CA 1
ATOM 1177 C C . LEU A 1 142 ? -1.601 -5.996 13.664 1 35.06 142 LEU A C 1
ATOM 1179 O O . LEU A 1 142 ? -1.609 -6.934 14.461 1 35.06 142 LEU A O 1
ATOM 1183 N N . MET A 1 143 ? -1.056 -5.105 14.266 1 31.33 143 MET A N 1
ATOM 1184 C CA . MET A 1 143 ? -1.444 -4.801 15.641 1 31.33 143 MET A CA 1
ATOM 1185 C C . MET A 1 143 ? -2.91 -4.387 15.711 1 31.33 143 MET A C 1
ATOM 1187 O O . MET A 1 143 ? -3.408 -3.689 14.828 1 31.33 143 MET A O 1
ATOM 1191 N N . THR A 1 144 ? -3.768 -5.172 16.297 1 30.09 144 THR A N 1
ATOM 1192 C CA . THR A 1 144 ? -5.062 -4.812 16.859 1 30.09 144 THR A CA 1
ATOM 1193 C C . THR A 1 144 ? -4.965 -3.518 17.656 1 30.09 144 THR A C 1
ATOM 1195 O O . THR A 1 144 ? -4.164 -3.42 18.594 1 30.09 144 THR A O 1
ATOM 1198 N N . THR A 1 145 ? -4.781 -2.385 17.031 1 30.42 145 THR A N 1
ATOM 1199 C CA . THR A 1 145 ? -4.922 -1.215 17.891 1 30.42 145 THR A CA 1
ATOM 1200 C C . THR A 1 145 ? -6.148 -1.353 18.797 1 30.42 145 THR A C 1
ATOM 1202 O O . THR A 1 145 ? -7.223 -1.745 18.328 1 30.42 145 THR A O 1
ATOM 1205 N N . GLN A 1 146 ? -6.031 -1.821 20 1 28.67 146 GLN A N 1
ATOM 1206 C CA . GLN A 1 146 ? -6.98 -1.618 21.094 1 28.67 146 GLN A CA 1
ATOM 1207 C C . GLN A 1 146 ? -7.387 -0.152 21.203 1 28.67 146 GLN A C 1
ATOM 1209 O O . GLN A 1 146 ? -6.602 0.681 21.672 1 28.67 146 GLN A O 1
ATOM 1214 N N . PHE A 1 147 ? -7.945 0.463 20.234 1 25.53 147 PHE A N 1
ATOM 1215 C CA . PHE A 1 147 ? -8.617 1.683 20.656 1 25.53 147 PHE A CA 1
ATOM 1216 C C . PHE A 1 147 ? -9.523 1.409 21.859 1 25.53 147 PHE A C 1
ATOM 1218 O O . PHE A 1 147 ? -10.5 0.671 21.75 1 25.53 147 PHE A O 1
ATOM 1225 N N . ASN A 1 148 ? -8.938 1.107 22.891 1 24.44 148 ASN A N 1
ATOM 1226 C CA . ASN A 1 148 ? -9.742 1.369 24.078 1 24.44 148 ASN A CA 1
ATOM 1227 C C . ASN A 1 148 ? -10.109 2.846 24.203 1 24.44 148 ASN A C 1
ATOM 1229 O O . ASN A 1 148 ? -9.305 3.717 23.875 1 24.44 148 ASN A O 1
ATOM 1233 N N . MET B 1 1 ? 36 -15.992 18.172 1 23.5 1 MET B N 1
ATOM 1234 C CA . MET B 1 1 ? 34.625 -16.109 17.703 1 23.5 1 MET B CA 1
ATOM 1235 C C . MET B 1 1 ? 34.375 -15.195 16.516 1 23.5 1 MET B C 1
ATOM 1237 O O . MET B 1 1 ? 34.531 -13.977 16.609 1 23.5 1 MET B O 1
ATOM 1241 N N . LYS B 1 2 ? 34.562 -15.57 15.211 1 23.67 2 LYS B N 1
ATOM 1242 C CA . LYS B 1 2 ? 34.812 -14.93 13.93 1 23.67 2 LYS B CA 1
ATOM 1243 C C . LYS B 1 2 ? 33.594 -14.219 13.398 1 23.67 2 LYS B C 1
ATOM 1245 O O . LYS B 1 2 ? 32.5 -14.805 13.336 1 23.67 2 LYS B O 1
ATOM 1250 N N . PHE B 1 3 ? 33.406 -12.898 13.469 1 23.5 3 PHE B N 1
ATOM 1251 C CA . PHE B 1 3 ? 32.438 -11.898 13.055 1 23.5 3 PHE B CA 1
ATOM 1252 C C . PHE B 1 3 ? 32.25 -11.914 11.539 1 23.5 3 PHE B C 1
ATOM 1254 O O . PHE B 1 3 ? 33.062 -11.344 10.812 1 23.5 3 PHE B O 1
ATOM 1261 N N . LYS B 1 4 ? 31.922 -13.07 10.922 1 26.98 4 LYS B N 1
ATOM 1262 C CA . LYS B 1 4 ? 31.797 -13.195 9.477 1 26.98 4 LYS B CA 1
ATOM 1263 C C . LYS B 1 4 ? 30.922 -12.078 8.906 1 26.98 4 LYS B C 1
ATOM 1265 O O . LYS B 1 4 ? 29.891 -11.727 9.492 1 26.98 4 LYS B O 1
ATOM 1270 N N . ALA B 1 5 ? 31.234 -11.398 7.738 1 27.84 5 ALA B N 1
ATOM 1271 C CA . ALA B 1 5 ? 31.062 -10.18 6.953 1 27.84 5 ALA B CA 1
ATOM 1272 C C . ALA B 1 5 ? 29.625 -10.031 6.461 1 27.84 5 ALA B C 1
ATOM 1274 O O . ALA B 1 5 ? 29.172 -10.805 5.613 1 27.84 5 ALA B O 1
ATOM 1275 N N . VAL B 1 6 ? 28.562 -9.609 7.113 1 31.25 6 VAL B N 1
ATOM 1276 C CA . VAL B 1 6 ? 27.203 -9.078 7.074 1 31.25 6 VAL B CA 1
ATOM 1277 C C . VAL B 1 6 ? 27.062 -8.102 5.902 1 31.25 6 VAL B C 1
ATOM 1279 O O . VAL B 1 6 ? 25.953 -7.824 5.445 1 31.25 6 VAL B O 1
ATOM 1282 N N . THR B 1 7 ? 28.156 -7.668 5.25 1 37.78 7 THR B N 1
ATOM 1283 C CA . THR B 1 7 ? 28.344 -6.602 4.277 1 37.78 7 THR B CA 1
ATOM 1284 C C . THR B 1 7 ? 27.953 -7.062 2.877 1 37.78 7 THR B C 1
ATOM 1286 O O . THR B 1 7 ? 27.391 -6.289 2.1 1 37.78 7 THR B O 1
ATOM 1289 N N . ALA B 1 8 ? 28.344 -8.273 2.566 1 37.78 8 ALA B N 1
ATOM 1290 C CA . ALA B 1 8 ? 28.156 -8.703 1.181 1 37.78 8 ALA B CA 1
ATOM 1291 C C . ALA B 1 8 ? 26.688 -8.883 0.848 1 37.78 8 ALA B C 1
ATOM 1293 O O . ALA B 1 8 ? 26.234 -8.516 -0.242 1 37.78 8 ALA B O 1
ATOM 1294 N N . ASP B 1 9 ? 25.906 -9.273 1.792 1 38.56 9 ASP B N 1
ATOM 1295 C CA . ASP B 1 9 ? 24.516 -9.641 1.559 1 38.56 9 ASP B CA 1
ATOM 1296 C C . ASP B 1 9 ? 23.641 -8.406 1.461 1 38.56 9 ASP B C 1
ATOM 1298 O O . ASP B 1 9 ? 22.719 -8.352 0.632 1 38.56 9 ASP B O 1
ATOM 1302 N N . ILE B 1 10 ? 23.953 -7.32 2.053 1 37.5 10 ILE B N 1
ATOM 1303 C CA . ILE B 1 10 ? 23.25 -6.051 1.946 1 37.5 10 ILE B CA 1
ATOM 1304 C C . ILE B 1 10 ? 23.547 -5.406 0.592 1 37.5 10 ILE B C 1
ATOM 1306 O O . ILE B 1 10 ? 22.641 -4.84 -0.039 1 37.5 10 ILE B O 1
ATOM 1310 N N . ARG B 1 11 ? 24.812 -5.508 0.195 1 39.94 11 ARG B N 1
ATOM 1311 C CA . ARG B 1 11 ? 25.188 -4.953 -1.103 1 39.94 11 ARG B CA 1
ATOM 1312 C C . ARG B 1 11 ? 24.406 -5.625 -2.229 1 39.94 11 ARG B C 1
ATOM 1314 O O . ARG B 1 11 ? 23.922 -4.953 -3.145 1 39.94 11 ARG B O 1
ATOM 1321 N N . ASP B 1 12 ? 24.359 -6.859 -2.18 1 41.75 12 ASP B N 1
ATOM 1322 C CA . ASP B 1 12 ? 23.609 -7.582 -3.211 1 41.75 12 ASP B CA 1
ATOM 1323 C C . ASP B 1 12 ? 22.125 -7.254 -3.152 1 41.75 12 ASP B C 1
ATOM 1325 O O . ASP B 1 12 ? 21.469 -7.141 -4.191 1 41.75 12 ASP B O 1
ATOM 1329 N N . GLU B 1 13 ? 21.578 -7.043 -2.031 1 40.81 13 GLU B N 1
ATOM 1330 C CA . GLU B 1 13 ? 20.172 -6.676 -1.905 1 40.81 13 GLU B CA 1
ATOM 1331 C C . GLU B 1 13 ? 19.922 -5.246 -2.389 1 40.81 13 GLU B C 1
ATOM 1333 O O . GLU B 1 13 ? 18.922 -4.969 -3.043 1 40.81 13 GLU B O 1
ATOM 1338 N N . LEU B 1 14 ? 20.75 -4.34 -2.039 1 41.44 14 LEU B N 1
ATOM 1339 C CA . LEU B 1 14 ? 20.703 -2.977 -2.561 1 41.44 14 LEU B CA 1
ATOM 1340 C C . LEU B 1 14 ? 20.875 -2.969 -4.074 1 41.44 14 LEU B C 1
ATOM 1342 O O . LEU B 1 14 ? 20.219 -2.203 -4.777 1 41.44 14 LEU B O 1
ATOM 1346 N N . LEU B 1 15 ? 21.766 -3.77 -4.504 1 41.94 15 LEU B N 1
ATOM 1347 C CA . LEU B 1 15 ? 21.938 -3.877 -5.949 1 41.94 15 LEU B CA 1
ATOM 1348 C C . LEU B 1 15 ? 20.688 -4.449 -6.602 1 41.94 15 LEU B C 1
ATOM 1350 O O . LEU B 1 15 ? 20.281 -4.012 -7.684 1 41.94 15 LEU B O 1
ATOM 1354 N N . LYS B 1 16 ? 20.125 -5.391 -5.988 1 42.59 16 LYS B N 1
ATOM 1355 C CA . LYS B 1 16 ? 18.875 -5.906 -6.527 1 42.59 16 LYS B CA 1
ATOM 1356 C C . LYS B 1 16 ? 17.781 -4.844 -6.492 1 42.59 16 LYS B C 1
ATOM 1358 O O . LYS B 1 16 ? 17.016 -4.703 -7.449 1 42.59 16 LYS B O 1
ATOM 1363 N N . LEU B 1 17 ? 17.703 -4.148 -5.402 1 43.56 17 LEU B N 1
ATOM 1364 C CA . LEU B 1 17 ? 16.812 -3.006 -5.301 1 43.56 17 LEU B CA 1
ATOM 1365 C C . LEU B 1 17 ? 17.156 -1.941 -6.336 1 43.56 17 LEU B C 1
ATOM 1367 O O . LEU B 1 17 ? 16.281 -1.38 -6.984 1 43.56 17 LEU B O 1
ATOM 1371 N N . GLU B 1 18 ? 18.469 -1.666 -6.434 1 44.28 18 GLU B N 1
ATOM 1372 C CA . GLU B 1 18 ? 18.922 -0.777 -7.496 1 44.28 18 GLU B CA 1
ATOM 1373 C C . GLU B 1 18 ? 18.578 -1.342 -8.875 1 44.28 18 GLU B C 1
ATOM 1375 O O . GLU B 1 18 ? 18.188 -0.6 -9.773 1 44.28 18 GLU B O 1
ATOM 1380 N N . ARG B 1 19 ? 18.859 -2.566 -9 1 47.28 19 ARG B N 1
ATOM 1381 C CA . ARG B 1 19 ? 18.484 -3.203 -10.258 1 47.28 19 ARG B CA 1
ATOM 1382 C C . ARG B 1 19 ? 16.969 -3.178 -10.461 1 47.28 19 ARG B C 1
ATOM 1384 O O . ARG B 1 19 ? 16.484 -2.967 -11.57 1 47.28 19 ARG B O 1
ATOM 1391 N N . SER B 1 20 ? 16.25 -3.455 -9.406 1 48.72 20 SER B N 1
ATOM 1392 C CA . SER B 1 20 ? 14.805 -3.334 -9.531 1 48.72 20 SER B CA 1
ATOM 1393 C C . SER B 1 20 ? 14.398 -1.9 -9.859 1 48.72 20 SER B C 1
ATOM 1395 O O . SER B 1 20 ? 13.492 -1.676 -10.664 1 48.72 20 SER B O 1
ATOM 1397 N N . PHE B 1 21 ? 15.125 -0.942 -9.172 1 48.66 21 PHE B N 1
ATOM 1398 C CA . PHE B 1 21 ? 14.852 0.463 -9.445 1 48.66 21 PHE B CA 1
ATOM 1399 C C . PHE B 1 21 ? 15.406 0.864 -10.805 1 48.66 21 PHE B C 1
ATOM 1401 O O . PHE B 1 21 ? 14.836 1.725 -11.484 1 48.66 21 PHE B O 1
ATOM 1408 N N . ASN B 1 22 ? 16.469 0.172 -11.047 1 51.44 22 ASN B N 1
ATOM 1409 C CA . ASN B 1 22 ? 16.969 0.399 -12.391 1 51.44 22 ASN B CA 1
ATOM 1410 C C . ASN B 1 22 ? 16.156 -0.348 -13.438 1 51.44 22 ASN B C 1
ATOM 1412 O O . ASN B 1 22 ? 16.156 0.017 -14.617 1 51.44 22 ASN B O 1
ATOM 1416 N N . SER B 1 23 ? 15.508 -1.399 -12.812 1 61.34 23 SER B N 1
ATOM 1417 C CA . SER B 1 23 ? 14.633 -2.129 -13.719 1 61.34 23 SER B CA 1
ATOM 1418 C C . SER B 1 23 ? 13.289 -1.432 -13.875 1 61.34 23 SER B C 1
ATOM 1420 O O . SER B 1 23 ? 12.859 -0.7 -12.984 1 61.34 23 SER B O 1
ATOM 1422 N N . GLN B 1 24 ? 12.969 -1.397 -15.047 1 79.75 24 GLN B N 1
ATOM 1423 C CA . GLN B 1 24 ? 11.656 -0.91 -15.461 1 79.75 2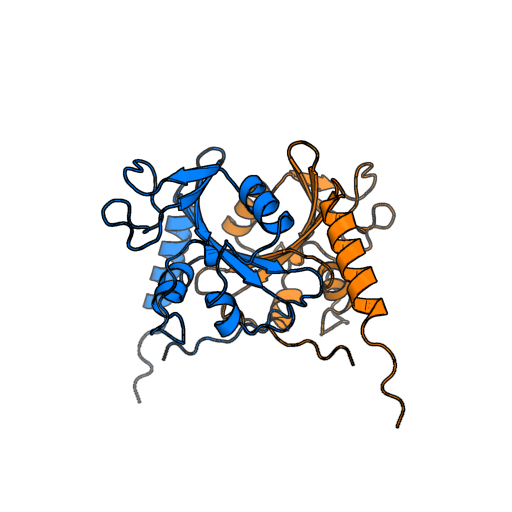4 GLN B CA 1
ATOM 1424 C C . GLN B 1 24 ? 10.547 -1.837 -14.969 1 79.75 24 GLN B C 1
ATOM 1426 O O . GLN B 1 24 ? 9.367 -1.561 -15.18 1 79.75 24 GLN B O 1
ATOM 1431 N N . ASN B 1 25 ? 11.07 -2.922 -14.109 1 88.19 25 ASN B N 1
ATOM 1432 C CA . ASN B 1 25 ? 10.086 -3.91 -13.68 1 88.19 25 ASN B CA 1
ATOM 1433 C C . ASN B 1 25 ? 9.953 -3.949 -12.164 1 88.19 25 ASN B C 1
ATOM 1435 O O . ASN B 1 25 ? 10.953 -4.051 -11.445 1 88.19 25 ASN B O 1
ATOM 1439 N N . TYR B 1 26 ? 8.75 -3.922 -11.602 1 86.81 26 TYR B N 1
ATOM 1440 C CA . TYR B 1 26 ? 8.492 -3.891 -10.164 1 86.81 26 TYR B CA 1
ATOM 1441 C C . TYR B 1 26 ? 7.426 -4.91 -9.781 1 86.81 26 TYR B C 1
ATOM 1443 O O . TYR B 1 26 ? 6.5 -5.172 -10.555 1 86.81 26 TYR B O 1
ATOM 1451 N N . LYS B 1 27 ? 7.703 -5.488 -8.57 1 90.12 27 LYS B N 1
ATOM 1452 C CA . LYS B 1 27 ? 6.703 -6.332 -7.922 1 90.12 27 LYS B CA 1
ATOM 1453 C C . LYS B 1 27 ? 6.148 -5.664 -6.668 1 90.12 27 LYS B C 1
ATOM 1455 O O . LYS B 1 27 ? 6.91 -5.215 -5.809 1 90.12 27 LYS B O 1
ATOM 1460 N N . PHE B 1 28 ? 4.805 -5.512 -6.625 1 91.38 28 PHE B N 1
ATOM 1461 C CA . PHE B 1 28 ? 4.137 -4.945 -5.457 1 91.38 28 PHE B CA 1
ATOM 1462 C C . PHE B 1 28 ? 3.207 -5.969 -4.816 1 91.38 28 PHE B C 1
ATOM 1464 O O . PHE B 1 28 ? 2.428 -6.629 -5.512 1 91.38 28 PHE B O 1
ATOM 1471 N N . GLY B 1 29 ? 3.373 -6.105 -3.521 1 93.12 29 GLY B N 1
ATOM 1472 C CA . GLY B 1 29 ? 2.473 -6.984 -2.795 1 93.12 29 GLY B CA 1
ATOM 1473 C C . GLY B 1 29 ? 1.189 -6.305 -2.361 1 93.12 29 GLY B C 1
ATOM 1474 O O . GLY B 1 29 ? 1.208 -5.145 -1.942 1 93.12 29 GLY B O 1
ATOM 1475 N N . LEU B 1 30 ? 0.118 -7.035 -2.479 1 94.62 30 LEU B N 1
ATOM 1476 C CA . LEU B 1 30 ? -1.189 -6.52 -2.088 1 94.62 30 LEU B CA 1
ATOM 1477 C C . LEU B 1 30 ? -1.914 -7.504 -1.179 1 94.62 30 LEU B C 1
ATOM 1479 O O . LEU B 1 30 ? -2.104 -8.664 -1.543 1 94.62 30 LEU B O 1
ATOM 1483 N N . LEU B 1 31 ? -2.275 -6.988 -0.015 1 93.06 31 LEU B N 1
ATOM 1484 C CA . LEU B 1 31 ? -3.021 -7.762 0.971 1 93.06 31 LEU B CA 1
ATOM 1485 C C . LEU B 1 31 ? -4.402 -7.156 1.205 1 93.06 31 LEU B C 1
ATOM 1487 O O . LEU B 1 31 ? -4.598 -5.953 1.017 1 93.06 31 LEU B O 1
ATOM 1491 N N . TYR B 1 32 ? -5.285 -8.023 1.544 1 93.19 32 TYR B N 1
ATOM 1492 C CA . TYR B 1 32 ? -6.633 -7.672 1.983 1 93.19 32 TYR B CA 1
ATOM 1493 C C . TYR B 1 32 ? -6.816 -7.969 3.467 1 93.19 32 TYR B C 1
ATOM 1495 O O . TYR B 1 32 ? -6.504 -9.07 3.93 1 93.19 32 TYR B O 1
ATOM 1503 N N . CYS B 1 33 ? -7.246 -6.926 4.141 1 90.19 33 CYS B N 1
ATOM 1504 C CA . CYS B 1 33 ? -7.387 -7.086 5.586 1 90.19 33 CYS B CA 1
ATOM 1505 C C . CYS B 1 33 ? -8.836 -6.926 6.016 1 90.19 33 CYS B C 1
ATOM 1507 O O . CYS B 1 33 ? -9.414 -5.844 5.887 1 90.19 33 CYS B O 1
ATOM 1509 N N . LYS B 1 34 ? -9.352 -7.992 6.578 1 89.06 34 LYS B N 1
ATOM 1510 C CA . LYS B 1 34 ? -10.672 -7.934 7.188 1 89.06 34 LYS B CA 1
ATOM 1511 C C . LYS B 1 34 ? -10.586 -7.496 8.648 1 89.06 34 LYS B C 1
ATOM 1513 O O . LYS B 1 34 ? -9.5 -7.445 9.227 1 89.06 34 LYS B O 1
ATOM 1518 N N . LYS B 1 35 ? -11.742 -7.16 9.102 1 82.88 35 LYS B N 1
ATOM 1519 C CA . LYS B 1 35 ? -11.805 -6.68 10.477 1 82.88 35 LYS B CA 1
ATOM 1520 C C . LYS B 1 35 ? -11.203 -7.699 11.438 1 82.88 35 LYS B C 1
ATOM 1522 O O . LYS B 1 35 ? -11.547 -8.883 11.398 1 82.88 35 LYS B O 1
ATOM 1527 N N . GLY B 1 36 ? -10.266 -7.246 12.188 1 81.25 36 GLY B N 1
ATOM 1528 C CA . GLY B 1 36 ? -9.75 -8.047 13.289 1 81.25 36 GLY B CA 1
ATOM 1529 C C . GLY B 1 36 ? -8.742 -9.094 12.844 1 81.25 36 GLY B C 1
ATOM 1530 O O . GLY B 1 36 ? -8.328 -9.938 13.641 1 81.25 36 GLY B O 1
ATOM 1531 N N . GLN B 1 37 ? -8.305 -9.047 11.672 1 85.75 37 GLN B N 1
ATOM 1532 C CA . GLN B 1 37 ? -7.43 -10.109 11.18 1 85.75 37 GLN B CA 1
ATOM 1533 C C . GLN B 1 37 ? -5.969 -9.812 11.5 1 85.75 37 GLN B C 1
ATOM 1535 O O . GLN B 1 37 ? -5.539 -8.656 11.453 1 85.75 37 GLN B O 1
ATOM 1540 N N . THR B 1 38 ? -5.32 -10.891 11.797 1 83.62 38 THR B N 1
ATOM 1541 C CA . THR B 1 38 ? -3.861 -10.867 11.875 1 83.62 38 THR B CA 1
ATOM 1542 C C . THR B 1 38 ? -3.246 -10.961 10.484 1 83.62 38 THR B C 1
ATOM 1544 O O . THR B 1 38 ? -3.951 -11.195 9.5 1 83.62 38 THR B O 1
ATOM 1547 N N . GLU B 1 39 ? -1.954 -10.805 10.43 1 82.69 39 GLU B N 1
ATOM 1548 C CA . GLU B 1 39 ? -1.244 -10.961 9.164 1 82.69 39 GLU B CA 1
ATOM 1549 C C . GLU B 1 39 ? -1.479 -12.344 8.562 1 82.69 39 GLU B C 1
ATOM 1551 O O . GLU B 1 39 ? -1.764 -12.469 7.371 1 82.69 39 GLU B O 1
ATOM 1556 N N . ASN B 1 40 ? -1.353 -13.375 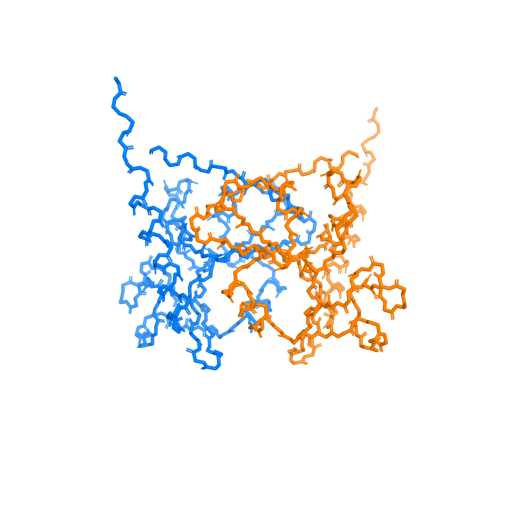9.445 1 85.94 40 ASN B N 1
ATOM 1557 C CA . ASN B 1 40 ? -1.548 -14.734 8.953 1 85.94 40 ASN B CA 1
ATOM 1558 C C . ASN B 1 40 ? -2.955 -14.93 8.398 1 85.94 40 ASN B C 1
ATOM 1560 O O . ASN B 1 40 ? -3.135 -15.578 7.367 1 85.94 40 ASN B O 1
ATOM 1564 N N . GLU B 1 41 ? -3.871 -14.352 9.047 1 89.31 41 GLU B N 1
ATOM 1565 C CA . GLU B 1 41 ? -5.258 -14.492 8.609 1 89.31 41 GLU B CA 1
ATOM 1566 C C . GLU B 1 41 ? -5.5 -13.758 7.293 1 89.31 41 GLU B C 1
ATOM 1568 O O . GLU B 1 41 ? -6.301 -14.203 6.469 1 89.31 41 GLU B O 1
ATOM 1573 N N . MET B 1 42 ? -4.77 -12.672 7.09 1 90.88 42 MET B N 1
ATOM 1574 C CA . MET B 1 42 ? -4.914 -11.93 5.844 1 90.88 42 MET B CA 1
ATOM 1575 C C . MET B 1 42 ? -4.566 -12.805 4.641 1 90.88 42 MET B C 1
ATOM 1577 O O . MET B 1 42 ? -5.211 -12.711 3.596 1 90.88 42 MET B O 1
ATOM 1581 N N . PHE B 1 43 ? -3.613 -13.711 4.871 1 92.75 43 PHE B N 1
ATOM 1582 C CA . PHE B 1 43 ? -3.15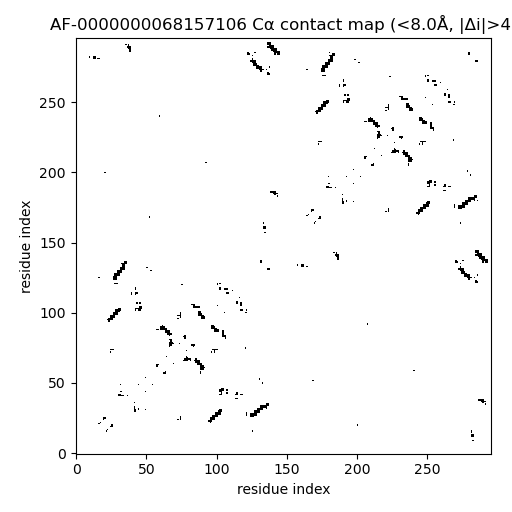2 -14.539 3.76 1 92.75 43 PHE B CA 1
ATOM 1583 C C . PHE B 1 43 ? -4.152 -15.641 3.455 1 92.75 43 PHE B C 1
ATOM 1585 O O . PHE B 1 43 ? -4.047 -16.312 2.43 1 92.75 43 PHE B O 1
ATOM 1592 N N . THR B 1 44 ? -5.148 -15.742 4.27 1 94.12 44 THR B N 1
ATOM 1593 C CA . THR B 1 44 ? -6.152 -16.766 4.02 1 94.12 44 THR B CA 1
ATOM 1594 C C . THR B 1 44 ? -7.34 -16.188 3.254 1 94.12 44 THR B C 1
ATOM 1596 O O . THR B 1 44 ? -8.219 -16.922 2.812 1 94.12 44 THR B O 1
ATOM 1599 N N . ASN B 1 45 ? -7.352 -14.883 3.1 1 94.38 45 ASN B N 1
ATOM 1600 C CA . ASN B 1 45 ? -8.461 -14.25 2.395 1 94.38 45 ASN B CA 1
ATOM 1601 C C . ASN B 1 45 ? -8.445 -14.594 0.908 1 94.38 45 ASN B C 1
ATOM 1603 O O . ASN B 1 45 ? -7.383 -14.727 0.303 1 94.38 45 ASN B O 1
ATOM 1607 N N . VAL B 1 46 ? -9.672 -14.781 0.333 1 94.06 46 VAL B N 1
ATOM 1608 C CA . VAL B 1 46 ? -9.828 -15.039 -1.095 1 94.06 46 VAL B CA 1
ATOM 1609 C C . VAL B 1 46 ? -10.672 -13.93 -1.732 1 94.06 46 VAL B C 1
ATOM 1611 O O . VAL B 1 46 ? -11.438 -13.25 -1.047 1 94.06 46 VAL B O 1
ATOM 1614 N N . VAL B 1 47 ? -10.492 -13.758 -3.041 1 89.75 47 VAL B N 1
ATOM 1615 C CA . VAL B 1 47 ? -11.086 -12.641 -3.756 1 89.75 47 VAL B CA 1
ATOM 1616 C C . VAL B 1 47 ? -12.609 -12.734 -3.68 1 89.75 47 VAL B C 1
ATOM 1618 O O . VAL B 1 47 ? -13.297 -11.711 -3.598 1 89.75 47 VAL B O 1
ATOM 1621 N N . ASP B 1 48 ? -13.164 -13.93 -3.623 1 84.56 48 ASP B N 1
ATOM 1622 C CA . ASP B 1 48 ? -14.602 -14.148 -3.633 1 84.56 48 ASP B CA 1
ATOM 1623 C C . ASP B 1 48 ? -15.242 -13.641 -2.344 1 84.56 48 ASP B C 1
ATOM 1625 O O . ASP B 1 48 ? -16.453 -13.391 -2.301 1 84.56 48 ASP B O 1
ATOM 1629 N N . ASN B 1 49 ? -14.43 -13.508 -1.299 1 86.56 49 ASN B N 1
ATOM 1630 C CA . ASN B 1 49 ? -14.938 -13.039 -0.015 1 86.56 49 ASN B CA 1
ATOM 1631 C C . ASN B 1 49 ? -14.547 -11.586 0.244 1 86.56 49 ASN B C 1
ATOM 1633 O O . ASN B 1 49 ? -14.523 -11.141 1.393 1 86.56 49 ASN B O 1
ATOM 1637 N N . SER B 1 50 ? -14.219 -10.922 -0.8 1 88.31 50 SER B N 1
ATOM 1638 C CA . SER B 1 50 ? -13.867 -9.508 -0.674 1 88.31 50 SER B CA 1
ATOM 1639 C C . SER B 1 50 ? -15.039 -8.617 -1.072 1 88.31 50 SER B C 1
ATOM 1641 O O . SER B 1 50 ? -16.094 -9.109 -1.47 1 88.31 50 SER B O 1
ATOM 1643 N N . ASN B 1 51 ? -14.922 -7.336 -0.879 1 84.69 51 ASN B N 1
ATOM 1644 C CA . ASN B 1 51 ? -16.031 -6.426 -1.183 1 84.69 51 ASN B CA 1
ATOM 1645 C C . ASN B 1 51 ? -15.797 -5.684 -2.496 1 84.69 51 ASN B C 1
ATOM 1647 O O . ASN B 1 51 ? -14.727 -5.805 -3.104 1 84.69 51 ASN B O 1
ATOM 1651 N N . LYS B 1 52 ? -16.828 -5.016 -2.914 1 83.81 52 LYS B N 1
ATOM 1652 C CA . LYS B 1 52 ? -16.812 -4.32 -4.195 1 83.81 52 LYS B CA 1
ATOM 1653 C C . LYS B 1 52 ? -15.75 -3.23 -4.223 1 83.81 52 LYS B C 1
ATOM 1655 O O . LYS B 1 52 ? -15.156 -2.965 -5.27 1 83.81 52 LYS B O 1
ATOM 1660 N N . CYS B 1 53 ? -15.523 -2.654 -3.105 1 83.06 53 CYS B N 1
ATOM 1661 C CA . CYS B 1 53 ? -14.523 -1.59 -3.035 1 83.06 53 CYS B CA 1
ATOM 1662 C C . CYS B 1 53 ? -13.125 -2.129 -3.309 1 83.06 53 CYS B C 1
ATOM 1664 O O . CYS B 1 53 ? -12.32 -1.469 -3.965 1 83.06 53 CYS B O 1
ATOM 1666 N N . TYR B 1 54 ? -12.938 -3.297 -2.867 1 89.62 54 TYR B N 1
ATOM 1667 C CA . TYR B 1 54 ? -11.656 -3.945 -3.121 1 89.62 54 TYR B CA 1
ATOM 1668 C C . TYR B 1 54 ? -11.469 -4.207 -4.609 1 89.62 54 TYR B C 1
ATOM 1670 O O . TYR B 1 54 ? -10.398 -3.939 -5.16 1 89.62 54 TYR B O 1
ATOM 1678 N N . GLU B 1 55 ? -12.469 -4.66 -5.215 1 88.38 55 GLU B N 1
ATOM 1679 C CA . GLU B 1 55 ? -12.406 -4.898 -6.652 1 88.38 55 GLU B CA 1
ATOM 1680 C C . GLU B 1 55 ? -12.148 -3.602 -7.414 1 88.38 55 GLU B C 1
ATOM 1682 O O . GLU B 1 55 ? -11.359 -3.58 -8.359 1 88.38 55 GLU B O 1
ATOM 1687 N N . ARG B 1 56 ? -12.75 -2.6 -7.004 1 83.31 56 ARG B N 1
ATOM 1688 C CA . ARG B 1 56 ? -12.531 -1.297 -7.629 1 83.31 56 ARG B CA 1
ATOM 1689 C C . ARG B 1 56 ? -11.102 -0.823 -7.41 1 83.31 56 ARG B C 1
ATOM 1691 O O . ARG B 1 56 ? -10.484 -0.252 -8.312 1 83.31 56 ARG B O 1
ATOM 1698 N N . PHE B 1 57 ? -10.656 -1.104 -6.258 1 87.38 57 PHE B N 1
ATOM 1699 C CA . PHE B 1 57 ? -9.289 -0.719 -5.945 1 87.38 57 PHE B CA 1
ATOM 1700 C C . PHE B 1 57 ? -8.297 -1.465 -6.832 1 87.38 57 PHE B C 1
ATOM 1702 O O . PHE B 1 57 ? -7.348 -0.872 -7.348 1 87.38 57 PHE B O 1
ATOM 1709 N N . LEU B 1 58 ? -8.531 -2.742 -7.047 1 91.19 58 LEU B N 1
ATOM 1710 C CA . LEU B 1 58 ? -7.676 -3.518 -7.934 1 91.19 58 LEU B CA 1
ATOM 1711 C C . LEU B 1 58 ? -7.672 -2.928 -9.344 1 91.19 58 LEU B C 1
ATOM 1713 O O . LEU B 1 58 ? -6.617 -2.816 -9.969 1 91.19 58 LEU B O 1
ATOM 1717 N N . ASN B 1 59 ? -8.789 -2.473 -9.734 1 85.81 59 ASN B N 1
ATOM 1718 C CA . ASN B 1 59 ? -8.914 -1.913 -11.078 1 85.81 59 ASN B CA 1
ATOM 1719 C C . ASN B 1 59 ? -8.25 -0.543 -11.18 1 85.81 59 ASN B C 1
ATOM 1721 O O . ASN B 1 59 ? -7.812 -0.14 -12.258 1 85.81 59 ASN B O 1
ATOM 1725 N N . PHE B 1 60 ? -8.164 0.044 -10.102 1 80.5 60 PHE B N 1
ATOM 1726 C CA . PHE B 1 60 ? -7.484 1.331 -10.047 1 80.5 60 PHE B CA 1
ATOM 1727 C C . PHE B 1 60 ? -5.977 1.151 -10.164 1 80.5 60 PHE B C 1
ATOM 1729 O O . PHE B 1 60 ? -5.301 1.953 -10.812 1 80.5 60 PHE B O 1
ATOM 1736 N N . LEU B 1 61 ? -5.527 0.078 -9.594 1 88.06 61 LEU B N 1
ATOM 1737 C CA . LEU B 1 61 ? -4.09 -0.155 -9.562 1 88.06 61 LEU B CA 1
ATOM 1738 C C . LEU B 1 61 ? -3.564 -0.511 -10.953 1 88.06 61 LEU B C 1
ATOM 1740 O O . LEU B 1 61 ? -2.465 -0.101 -11.328 1 88.06 61 LEU B O 1
ATOM 1744 N N . GLY B 1 62 ? -4.332 -1.271 -11.625 1 90 62 GLY B N 1
ATOM 1745 C CA . GLY B 1 62 ? -3.895 -1.737 -12.93 1 90 62 GLY B CA 1
ATOM 1746 C C . GLY B 1 62 ? -4.941 -2.57 -13.648 1 90 62 GLY B C 1
ATOM 1747 O O . GLY B 1 62 ? -6.133 -2.479 -13.344 1 90 62 GLY B O 1
ATOM 1748 N N . GLU B 1 63 ? -4.504 -3.264 -14.656 1 94.44 63 GLU B N 1
ATOM 1749 C CA . GLU B 1 63 ? -5.359 -4.133 -15.461 1 94.44 63 GLU B CA 1
ATOM 1750 C C . GLU B 1 63 ? -5.355 -5.562 -14.922 1 94.44 63 GLU B C 1
ATOM 1752 O O . GLU B 1 63 ? -4.297 -6.105 -14.602 1 94.44 63 GLU B O 1
ATOM 1757 N N . ARG B 1 64 ? -6.566 -6.102 -14.883 1 96.69 64 ARG B N 1
ATOM 1758 C CA . ARG B 1 64 ? -6.664 -7.531 -14.602 1 96.69 64 ARG B CA 1
ATOM 1759 C C . ARG B 1 64 ? -6.23 -8.359 -15.812 1 96.69 64 ARG B C 1
ATOM 1761 O O . ARG B 1 64 ? -6.785 -8.211 -16.906 1 96.69 64 ARG B O 1
ATOM 1768 N N . ILE B 1 65 ? -5.238 -9.211 -15.68 1 98.12 65 ILE B N 1
ATOM 1769 C CA . ILE B 1 65 ? -4.727 -9.984 -16.812 1 98.12 65 ILE B CA 1
ATOM 1770 C C . ILE B 1 65 ? -4.852 -11.477 -16.516 1 98.12 65 ILE B C 1
ATOM 1772 O O . ILE B 1 65 ? -4.832 -11.883 -15.344 1 98.12 65 ILE B O 1
ATOM 1776 N N . THR B 1 66 ? -4.996 -12.273 -17.531 1 98.31 66 THR B N 1
ATOM 1777 C CA . THR B 1 66 ? -4.926 -13.727 -17.438 1 98.31 66 THR B CA 1
ATOM 1778 C C . THR B 1 66 ? -3.475 -14.203 -17.453 1 98.31 66 THR B C 1
ATOM 1780 O O . THR B 1 66 ? -2.707 -13.836 -18.344 1 98.31 66 THR B O 1
ATOM 1783 N N . LEU B 1 67 ? -3.125 -15.023 -16.422 1 98.38 67 LEU B N 1
ATOM 1784 C CA . LEU B 1 67 ? -1.733 -15.438 -16.297 1 98.38 67 LEU B CA 1
ATOM 1785 C C . LEU B 1 67 ? -1.379 -16.469 -17.375 1 98.38 67 LEU B C 1
ATOM 1787 O O . LEU B 1 67 ? -0.311 -16.391 -17.984 1 98.38 67 LEU B O 1
ATOM 1791 N N . LYS B 1 68 ? -2.244 -17.328 -17.547 1 98.25 68 LYS B N 1
ATOM 1792 C CA . LYS B 1 68 ? -1.95 -18.344 -18.531 1 98.25 68 LYS B CA 1
ATOM 1793 C C . LYS B 1 68 ? -1.704 -17.734 -19.906 1 98.25 68 LYS B C 1
ATOM 1795 O O . LYS B 1 68 ? -2.588 -17.078 -20.469 1 98.25 68 LYS B O 1
ATOM 1800 N N . GLY B 1 69 ? -0.458 -17.844 -20.438 1 97.94 69 GLY B N 1
ATOM 1801 C CA . GLY B 1 69 ? -0.138 -17.328 -21.766 1 97.94 69 GLY B CA 1
ATOM 1802 C C . GLY B 1 69 ? 0.342 -15.891 -21.734 1 97.94 69 GLY B C 1
ATOM 1803 O O . GLY B 1 69 ? 0.646 -15.32 -22.781 1 97.94 69 GLY B O 1
ATOM 1804 N N . TRP B 1 70 ? 0.379 -15.328 -20.609 1 97.62 70 TRP B N 1
ATOM 1805 C CA . TRP B 1 70 ? 0.885 -13.969 -20.484 1 97.62 70 TRP B CA 1
ATOM 1806 C C . TRP B 1 70 ? 2.314 -13.875 -21.016 1 97.62 70 TRP B C 1
ATOM 1808 O O . TRP B 1 70 ? 3.145 -14.742 -20.734 1 97.62 70 TRP B O 1
ATOM 1818 N N . LYS B 1 71 ? 2.637 -12.742 -21.734 1 97 71 LYS B N 1
ATOM 1819 C CA . LYS B 1 71 ? 3.902 -12.688 -22.469 1 97 71 LYS B CA 1
ATOM 1820 C C . LYS B 1 71 ? 4.773 -11.539 -21.969 1 97 71 LYS B C 1
ATOM 1822 O O . LYS B 1 71 ? 5.941 -11.43 -22.344 1 97 71 LYS B O 1
ATOM 1827 N N . ASN B 1 72 ? 4.223 -10.68 -21.219 1 95.44 72 ASN B N 1
ATOM 1828 C CA . ASN B 1 72 ? 5 -9.562 -20.703 1 95.44 72 ASN B CA 1
ATOM 1829 C C . ASN B 1 72 ? 5.645 -9.898 -19.359 1 95.44 72 ASN B C 1
ATOM 1831 O O . ASN B 1 72 ? 5.859 -11.07 -19.047 1 95.44 72 ASN B O 1
ATOM 1835 N N . TYR B 1 73 ? 6.18 -8.961 -18.719 1 95 73 TYR B N 1
ATOM 1836 C CA . TYR B 1 73 ? 6.84 -9.164 -17.422 1 95 73 TYR B CA 1
ATOM 1837 C C . TYR B 1 73 ? 5.934 -9.914 -16.469 1 95 73 TYR B C 1
ATOM 1839 O O . TYR B 1 73 ? 4.789 -9.508 -16.234 1 95 73 TYR B O 1
ATOM 1847 N N . THR B 1 74 ? 6.375 -10.969 -15.852 1 96.38 74 THR B N 1
ATOM 1848 C CA . THR B 1 74 ? 5.516 -11.867 -15.086 1 96.38 74 THR B CA 1
ATOM 1849 C C . THR B 1 74 ? 5.633 -11.594 -13.594 1 96.38 74 THR B C 1
ATOM 1851 O O . THR B 1 74 ? 4.777 -12.008 -12.812 1 96.38 74 THR B O 1
ATOM 1854 N N . GLY B 1 75 ? 6.711 -10.984 -13.156 1 93.88 75 GLY B N 1
ATOM 1855 C CA . GLY B 1 75 ? 6.965 -10.773 -11.742 1 93.88 75 GLY B CA 1
ATOM 1856 C C . GLY B 1 75 ? 7.148 -12.07 -10.969 1 93.88 75 GLY B C 1
ATOM 1857 O O . GLY B 1 75 ? 6.824 -12.141 -9.781 1 93.88 75 GLY B O 1
ATOM 1858 N N . GLY B 1 76 ? 7.461 -13.133 -11.633 1 95.12 76 GLY B N 1
ATOM 1859 C CA . GLY B 1 76 ? 7.684 -14.398 -10.961 1 95.12 76 GLY B CA 1
ATOM 1860 C C . GLY B 1 76 ? 6.434 -15.258 -10.875 1 95.12 76 GLY B C 1
ATOM 1861 O O . GLY B 1 76 ? 6.473 -16.375 -10.352 1 95.12 76 GLY B O 1
ATOM 1862 N N . LEU B 1 77 ? 5.367 -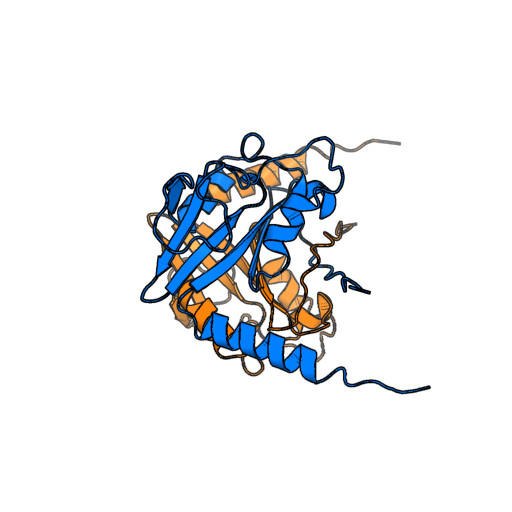14.836 -11.438 1 97 77 LEU B N 1
ATOM 1863 C CA . LEU B 1 77 ? 4.141 -15.625 -11.438 1 97 77 LEU B CA 1
ATOM 1864 C C . LEU B 1 77 ? 4.141 -16.641 -12.57 1 97 77 LEU B C 1
ATOM 1866 O O . LEU B 1 77 ? 4.75 -16.406 -13.617 1 97 77 LEU B O 1
ATOM 1870 N N . ASP B 1 78 ? 3.484 -17.688 -12.258 1 97.69 78 ASP B N 1
ATOM 1871 C CA . ASP B 1 78 ? 3.436 -18.781 -13.219 1 97.69 78 ASP B CA 1
ATOM 1872 C C . ASP B 1 78 ? 2.465 -18.469 -14.359 1 97.69 78 ASP B C 1
ATOM 1874 O O . ASP B 1 78 ? 1.294 -18.172 -14.117 1 97.69 78 ASP B O 1
ATOM 1878 N N . VAL B 1 79 ? 2.99 -18.656 -15.586 1 97.81 79 VAL B N 1
ATOM 1879 C CA . VAL B 1 79 ? 2.143 -18.328 -16.719 1 97.81 79 VAL B CA 1
ATOM 1880 C C . VAL B 1 79 ? 1.872 -19.594 -17.547 1 97.81 79 VAL B C 1
ATOM 1882 O O . VAL B 1 79 ? 1.404 -19.5 -18.688 1 97.81 79 VAL B O 1
ATOM 1885 N N . LYS B 1 80 ? 2.234 -20.734 -16.984 1 96.81 80 LYS B N 1
ATOM 1886 C CA . LYS B 1 80 ? 2.072 -21.984 -17.719 1 96.81 80 LYS B CA 1
ATOM 1887 C C . LYS B 1 80 ? 1.079 -22.906 -17.031 1 96.81 80 LYS B C 1
ATOM 1889 O O . LYS B 1 80 ? 0.152 -23.422 -17.656 1 96.81 80 LYS B O 1
ATOM 1894 N N . ASN B 1 81 ? 1.259 -23.188 -15.672 1 92.88 81 ASN B N 1
ATOM 1895 C CA . ASN B 1 81 ? 0.565 -24.266 -14.984 1 92.88 81 ASN B CA 1
ATOM 1896 C C . ASN B 1 81 ? -0.435 -23.734 -13.961 1 92.88 81 ASN B C 1
ATOM 1898 O O . ASN B 1 81 ? -0.919 -24.5 -13.109 1 92.88 81 ASN B O 1
ATOM 1902 N N . GLU B 1 82 ? -0.734 -22.484 -13.867 1 91.62 82 GLU B N 1
ATOM 1903 C CA . GLU B 1 82 ? -1.704 -21.828 -12.992 1 91.62 82 GLU B CA 1
ATOM 1904 C C . GLU B 1 82 ? -1.323 -22 -11.523 1 91.62 82 GLU B C 1
ATOM 1906 O O . GLU B 1 82 ? -2.18 -21.922 -10.641 1 91.62 82 GLU B O 1
ATOM 1911 N N . SER B 1 83 ? -0.099 -22.266 -11.219 1 95.19 83 SER B N 1
ATOM 1912 C CA . SER B 1 83 ? 0.338 -22.5 -9.844 1 95.19 83 SER B CA 1
ATOM 1913 C C . SER B 1 83 ? 0.301 -21.203 -9.031 1 95.19 83 SER B C 1
ATOM 1915 O O . SER B 1 83 ? 0.384 -21.234 -7.805 1 95.19 83 SER B O 1
ATOM 1917 N N . THR B 1 84 ? 0.174 -20.094 -9.703 1 96.94 84 THR B N 1
ATOM 1918 C CA . THR B 1 84 ? 0.083 -18.828 -9 1 96.94 84 THR B CA 1
ATOM 1919 C C . THR B 1 84 ? -1.244 -18.125 -9.297 1 96.94 84 THR B C 1
ATOM 1921 O O . THR B 1 84 ? -1.351 -16.906 -9.195 1 96.94 84 THR B O 1
ATOM 1924 N N . GLY B 1 85 ? -2.266 -18.922 -9.641 1 96.94 85 GLY B N 1
ATOM 1925 C CA . GLY B 1 85 ? -3.592 -18.391 -9.883 1 96.94 85 GLY B CA 1
ATOM 1926 C C . GLY B 1 85 ? -3.879 -18.141 -11.352 1 96.94 85 GLY B C 1
ATOM 1927 O O . GLY B 1 85 ? -3.008 -18.344 -12.203 1 96.94 85 GLY B O 1
ATOM 1928 N N . ASP B 1 86 ? -5.121 -17.688 -11.586 1 97.38 86 ASP B N 1
ATOM 1929 C CA . ASP B 1 86 ? -5.578 -17.484 -12.953 1 97.38 86 ASP B CA 1
ATOM 1930 C C . ASP B 1 86 ? -5.309 -16.062 -13.43 1 97.38 86 ASP B C 1
ATOM 1932 O O . ASP B 1 86 ? -5.039 -15.836 -14.609 1 97.38 86 ASP B O 1
ATOM 1936 N N . GLU B 1 87 ? -5.414 -15.172 -12.453 1 98.06 87 GLU B N 1
ATOM 1937 C CA . GLU B 1 87 ? -5.328 -13.758 -12.805 1 98.06 87 GLU B CA 1
ATOM 1938 C C . GLU B 1 87 ? -4.418 -13.008 -11.844 1 98.06 87 GLU B C 1
ATOM 1940 O O . GLU B 1 87 ? -4.117 -13.492 -10.75 1 98.06 87 GLU B O 1
ATOM 1945 N N . SER B 1 88 ? -3.936 -11.938 -12.281 1 98.31 88 SER B N 1
ATOM 1946 C CA . SER B 1 88 ? -3.287 -10.93 -11.445 1 98.31 88 SER B CA 1
ATOM 1947 C C . SER B 1 88 ? -3.547 -9.523 -11.969 1 98.31 88 SER B C 1
ATOM 1949 O O . SER B 1 88 ? -4.441 -9.32 -12.789 1 98.31 88 SER B O 1
ATOM 1951 N N . VAL B 1 89 ? -2.938 -8.562 -11.344 1 97 89 VAL B N 1
ATOM 1952 C CA . VAL B 1 89 ? -3.059 -7.164 -11.742 1 97 89 VAL B CA 1
ATOM 1953 C C . VAL B 1 89 ? -1.716 -6.656 -12.266 1 97 89 VAL B C 1
ATOM 1955 O O . VAL B 1 89 ? -0.673 -6.902 -11.656 1 97 89 VAL B O 1
ATOM 1958 N N . TYR B 1 90 ? -1.792 -5.98 -13.406 1 96.38 90 TYR B N 1
ATOM 1959 C CA . TYR B 1 90 ? -0.598 -5.508 -14.094 1 96.38 90 TYR B CA 1
ATOM 1960 C C . TYR B 1 90 ? -0.747 -4.047 -14.5 1 96.38 90 TYR B C 1
ATOM 1962 O O . TYR B 1 90 ? -1.831 -3.613 -14.898 1 96.38 90 TYR B O 1
ATOM 1970 N N . LYS B 1 91 ? 0.339 -3.256 -14.336 1 91.56 91 LYS B N 1
ATOM 1971 C CA . LYS B 1 91 ? 0.313 -1.854 -14.742 1 91.56 91 LYS B CA 1
ATOM 1972 C C . LYS B 1 91 ? 1.587 -1.477 -15.492 1 91.56 91 LYS B C 1
ATOM 1974 O O . LYS B 1 91 ? 2.689 -1.829 -15.07 1 91.56 91 LYS B O 1
ATOM 1979 N N . GLU B 1 92 ? 1.381 -0.862 -16.625 1 87.75 92 GLU B N 1
ATOM 1980 C CA . GLU B 1 92 ? 2.48 -0.174 -17.297 1 87.75 92 GLU B CA 1
ATOM 1981 C C . GLU B 1 92 ? 2.361 1.339 -17.141 1 87.75 92 GLU B C 1
ATOM 1983 O O . GLU B 1 92 ? 1.289 1.907 -17.359 1 87.75 92 GLU B O 1
ATOM 1988 N N . PHE B 1 93 ? 3.426 1.905 -16.625 1 76 93 PHE B N 1
ATOM 1989 C CA . PHE B 1 93 ? 3.475 3.354 -16.469 1 76 93 PHE B CA 1
ATOM 1990 C C . PHE B 1 93 ? 4.812 3.906 -16.953 1 76 93 PHE B C 1
ATOM 1992 O O . PHE B 1 93 ? 5.852 3.637 -16.344 1 76 93 PHE B O 1
ATOM 1999 N N . ARG B 1 94 ? 4.715 4.641 -18.062 1 77.94 94 ARG B N 1
ATOM 2000 C CA . ARG B 1 94 ? 5.926 5.082 -18.734 1 77.94 94 ARG B CA 1
ATOM 2001 C C . ARG B 1 94 ? 6.82 3.898 -19.094 1 77.94 94 ARG B C 1
ATOM 2003 O O . ARG B 1 94 ? 6.395 2.992 -19.812 1 77.94 94 ARG B O 1
ATOM 2010 N N . GLU B 1 95 ? 7.973 3.766 -18.484 1 81.38 95 GLU B N 1
ATOM 2011 C CA . GLU B 1 95 ? 8.891 2.674 -18.797 1 81.38 95 GLU B CA 1
ATOM 2012 C C . GLU B 1 95 ? 8.898 1.628 -17.688 1 81.38 95 GLU B C 1
ATOM 2014 O O . GLU B 1 95 ? 9.672 0.67 -17.734 1 81.38 95 GLU B O 1
ATOM 2019 N N . GLN B 1 96 ? 7.941 1.857 -16.859 1 83.12 96 GLN B N 1
ATOM 2020 C CA . GLN B 1 96 ? 7.906 0.935 -15.734 1 83.12 96 GLN B CA 1
ATOM 2021 C C . GLN B 1 96 ? 6.781 -0.086 -15.891 1 83.12 96 GLN B C 1
ATOM 2023 O O . GLN B 1 96 ? 5.707 0.242 -16.391 1 83.12 96 GLN B O 1
ATOM 2028 N N . ARG B 1 97 ? 7.086 -1.311 -15.555 1 91 97 ARG B N 1
ATOM 2029 C CA . ARG B 1 97 ? 6.121 -2.404 -15.516 1 91 97 ARG B CA 1
ATOM 2030 C C . ARG B 1 97 ? 5.945 -2.928 -14.094 1 91 97 ARG B C 1
ATOM 2032 O O . ARG B 1 97 ? 6.93 -3.246 -13.414 1 91 97 ARG B O 1
ATOM 2039 N N . ILE B 1 98 ? 4.715 -3.014 -13.672 1 90.69 98 ILE B N 1
ATOM 2040 C CA . ILE B 1 98 ? 4.43 -3.428 -12.297 1 90.69 98 ILE B CA 1
ATOM 2041 C C . ILE B 1 98 ? 3.531 -4.66 -12.305 1 90.69 98 ILE B C 1
ATOM 2043 O O . ILE B 1 98 ? 2.455 -4.648 -12.906 1 90.69 98 ILE B O 1
ATOM 2047 N N . MET B 1 99 ? 4.066 -5.73 -11.75 1 95.5 99 MET B N 1
ATOM 2048 C CA . MET B 1 99 ? 3.23 -6.883 -11.438 1 95.5 99 MET B CA 1
ATOM 2049 C C . MET B 1 99 ? 2.812 -6.871 -9.977 1 95.5 99 MET B C 1
ATOM 2051 O O . MET B 1 99 ? 3.662 -6.82 -9.086 1 95.5 99 MET B O 1
ATOM 2055 N N . PHE B 1 100 ? 1.505 -6.895 -9.781 1 95.69 100 PHE B N 1
ATOM 2056 C CA . PHE B 1 100 ? 1.009 -6.965 -8.414 1 95.69 100 PHE B CA 1
ATOM 2057 C C . PHE B 1 100 ? 0.866 -8.414 -7.965 1 95.69 100 PHE B C 1
ATOM 2059 O O . PHE B 1 100 ? 0.238 -9.227 -8.648 1 95.69 100 PHE B O 1
ATOM 2066 N N . HIS B 1 101 ? 1.536 -8.711 -6.922 1 96.06 101 HIS B N 1
ATOM 2067 C CA . HIS B 1 101 ? 1.274 -9.969 -6.23 1 96.06 101 HIS B CA 1
ATOM 2068 C C . HIS B 1 101 ? 0.086 -9.836 -5.281 1 96.06 101 HIS B C 1
ATOM 2070 O O . HIS B 1 101 ? 0.252 -9.469 -4.117 1 96.06 101 HIS B O 1
ATOM 2076 N N . VAL B 1 102 ? -1.044 -10.234 -5.785 1 97.5 102 VAL B N 1
ATOM 2077 C CA . VAL B 1 102 ? -2.305 -10.055 -5.074 1 97.5 102 VAL B CA 1
ATOM 2078 C C . VAL B 1 102 ? -2.611 -11.305 -4.25 1 97.5 102 VAL B C 1
ATOM 2080 O O . VAL B 1 102 ? -2.971 -12.352 -4.801 1 97.5 102 VAL B O 1
ATOM 2083 N N . SER B 1 103 ? -2.541 -11.117 -2.98 1 96.06 103 SER B N 1
ATOM 2084 C CA . SER B 1 103 ? -2.643 -12.297 -2.119 1 96.06 103 SER B CA 1
ATOM 2085 C C . SER B 1 103 ? -3.951 -13.039 -2.354 1 96.06 103 SER B C 1
ATOM 2087 O O . SER B 1 103 ? -3.971 -14.273 -2.381 1 96.06 103 SER B O 1
ATOM 2089 N N . THR B 1 104 ? -5.031 -12.359 -2.561 1 97.25 104 THR B N 1
ATOM 2090 C CA . THR B 1 104 ? -6.363 -12.953 -2.682 1 97.25 104 THR B CA 1
ATOM 2091 C C . THR B 1 104 ? -6.52 -13.656 -4.023 1 97.25 104 THR B C 1
ATOM 2093 O O . THR B 1 104 ? -7.48 -14.398 -4.23 1 97.25 104 THR B O 1
ATOM 2096 N N . LEU B 1 105 ? -5.605 -13.43 -4.93 1 97.5 105 LEU B N 1
ATOM 2097 C CA . LEU B 1 105 ? -5.691 -14.055 -6.242 1 97.5 105 LEU B CA 1
ATOM 2098 C C . LEU B 1 105 ? -4.738 -15.242 -6.344 1 97.5 105 LEU B C 1
ATOM 2100 O O . LEU B 1 105 ? -4.812 -16.016 -7.293 1 97.5 105 LEU B O 1
ATOM 2104 N N . LEU B 1 106 ? -3.822 -15.367 -5.418 1 97.31 106 LEU B N 1
ATOM 2105 C CA . LEU B 1 106 ? -2.986 -16.562 -5.328 1 97.31 106 LEU B CA 1
ATOM 2106 C C . LEU B 1 106 ? -3.799 -17.75 -4.852 1 97.31 106 LEU B C 1
ATOM 2108 O O . LEU B 1 106 ? -4.723 -17.609 -4.047 1 97.31 106 LEU B O 1
ATOM 2112 N N . PRO B 1 107 ? -3.387 -18.844 -5.344 1 96.19 107 PRO B N 1
ATOM 2113 C CA . PRO B 1 107 ? -4.156 -20.016 -4.934 1 96.19 107 PRO B CA 1
ATOM 2114 C C . PRO B 1 107 ? -4.141 -20.234 -3.42 1 96.19 107 PRO B C 1
ATOM 2116 O O . PRO B 1 107 ? -3.111 -20.031 -2.775 1 96.19 107 PRO B O 1
ATOM 2119 N N . TYR B 1 108 ? -5.293 -20.578 -2.895 1 94.19 108 TYR B N 1
ATOM 2120 C CA . TYR B 1 108 ? -5.441 -20.922 -1.486 1 94.19 108 TYR B CA 1
ATOM 2121 C C . TYR B 1 108 ? -5.191 -22.406 -1.267 1 94.19 108 TYR B C 1
ATOM 2123 O O . TYR B 1 108 ? -5.742 -23.25 -1.981 1 94.19 108 TYR B O 1
ATOM 2131 N N . TYR B 1 109 ? -4.34 -22.703 -0.342 1 92.19 109 TYR B N 1
ATOM 2132 C CA . TYR B 1 109 ? -4.062 -24.094 0.01 1 92.19 109 TYR B CA 1
ATOM 2133 C C . TYR B 1 109 ? -4.539 -24.406 1.423 1 92.19 109 TYR B C 1
ATOM 2135 O O . TYR B 1 109 ? -3.854 -24.094 2.4 1 92.19 109 TYR B O 1
ATOM 2143 N N . PRO B 1 110 ? -5.648 -25.125 1.531 1 91.31 110 PRO B N 1
ATOM 2144 C CA . PRO B 1 110 ? -6.238 -25.375 2.848 1 91.31 110 PRO B CA 1
ATOM 2145 C C . PRO B 1 110 ? -5.285 -26.109 3.789 1 91.31 110 PRO B C 1
ATOM 2147 O O . PRO B 1 110 ? -5.371 -25.953 5.008 1 91.31 110 PRO B O 1
ATOM 2150 N N . ARG B 1 111 ? -4.43 -26.859 3.305 1 91.31 111 ARG B N 1
ATOM 2151 C CA . ARG B 1 111 ? -3.521 -27.656 4.125 1 91.31 111 ARG B CA 1
ATOM 2152 C C . ARG B 1 111 ? -2.328 -26.828 4.582 1 91.31 111 ARG B C 1
ATOM 2154 O O . ARG B 1 111 ? -1.576 -27.25 5.465 1 91.31 111 ARG B O 1
ATOM 2161 N N . ASP B 1 112 ? -2.174 -25.75 3.947 1 90.75 112 ASP B N 1
ATOM 2162 C CA . ASP B 1 112 ? -1.132 -24.797 4.316 1 90.75 112 ASP B CA 1
ATOM 2163 C C . ASP B 1 112 ? -1.684 -23.719 5.242 1 90.75 112 ASP B C 1
ATOM 2165 O O . ASP B 1 112 ? -1.979 -22.594 4.801 1 90.75 112 ASP B O 1
ATOM 2169 N N . GLU B 1 113 ? -1.771 -23.969 6.492 1 89.25 113 GLU B N 1
ATOM 2170 C CA . GLU B 1 113 ? -2.432 -23.109 7.469 1 89.25 113 GLU B CA 1
ATOM 2171 C C . GLU B 1 113 ? -1.807 -21.719 7.484 1 89.25 113 GLU B C 1
ATOM 2173 O O . GLU B 1 113 ? -2.512 -20.719 7.629 1 89.25 113 GLU B O 1
ATOM 2178 N N . GLN B 1 114 ? -0.5 -21.75 7.32 1 88.62 114 GLN B N 1
ATOM 2179 C CA . GLN B 1 114 ? 0.207 -20.469 7.398 1 88.62 114 GLN B CA 1
ATOM 2180 C C . GLN B 1 114 ? 0.266 -19.797 6.035 1 88.62 114 GLN B C 1
ATOM 2182 O O . GLN B 1 114 ? 0.703 -18.641 5.93 1 88.62 114 GLN B O 1
ATOM 2187 N N . GLN B 1 115 ? -0.231 -20.516 5.074 1 91.69 115 GLN B N 1
ATOM 2188 C CA . GLN B 1 115 ? -0.236 -20 3.711 1 91.69 115 GLN B CA 1
ATOM 2189 C C . GLN B 1 115 ? 1.162 -19.562 3.283 1 91.69 115 GLN B C 1
ATOM 2191 O O . GLN B 1 115 ? 1.34 -18.453 2.758 1 91.69 115 GLN B O 1
ATOM 2196 N N . VAL B 1 116 ? 2.131 -20.438 3.508 1 90.12 116 VAL B N 1
ATOM 2197 C CA . VAL B 1 116 ? 3.541 -20.188 3.238 1 90.12 116 VAL B CA 1
ATOM 2198 C C . VAL B 1 116 ? 3.744 -19.922 1.747 1 90.12 116 VAL B C 1
ATOM 2200 O O . VAL B 1 116 ? 4.492 -19.016 1.366 1 90.12 116 VAL B O 1
ATOM 2203 N N . GLU B 1 117 ? 3.094 -20.688 0.964 1 90.25 117 GLU B N 1
ATOM 2204 C CA . GLU B 1 117 ? 3.242 -20.531 -0.481 1 90.25 117 GLU B CA 1
ATOM 2205 C C . GLU B 1 117 ? 2.791 -19.156 -0.943 1 90.25 117 GLU B C 1
ATOM 2207 O O . GLU B 1 117 ? 3.441 -18.531 -1.786 1 90.25 117 GLU B O 1
ATOM 2212 N N . ARG B 1 118 ? 1.718 -18.641 -0.363 1 93 118 ARG B N 1
ATOM 2213 C CA . ARG B 1 118 ? 1.266 -17.281 -0.699 1 93 118 ARG B CA 1
ATOM 2214 C C . ARG B 1 118 ? 2.25 -16.234 -0.194 1 93 118 ARG B C 1
ATOM 2216 O O . ARG B 1 118 ? 2.6 -15.305 -0.922 1 93 118 ARG B O 1
ATOM 2223 N N . LYS B 1 119 ? 2.74 -16.438 0.974 1 89.56 119 LYS B N 1
ATOM 2224 C CA . LYS B 1 119 ? 3.67 -15.5 1.589 1 89.56 119 LYS B CA 1
ATOM 2225 C C . LYS B 1 119 ? 4.969 -15.406 0.791 1 89.56 119 LYS B C 1
ATOM 2227 O O . LYS B 1 119 ? 5.555 -14.328 0.676 1 89.56 119 LYS B O 1
ATOM 2232 N N . ARG B 1 120 ? 5.371 -16.438 0.21 1 88.81 120 ARG B N 1
ATOM 2233 C CA . ARG B 1 120 ? 6.621 -16.516 -0.542 1 88.81 120 ARG B CA 1
ATOM 2234 C C . ARG B 1 120 ? 6.578 -15.578 -1.751 1 88.81 120 ARG B C 1
ATOM 2236 O O . ARG B 1 120 ? 7.602 -15.016 -2.139 1 88.81 120 ARG B O 1
ATOM 2243 N N . HIS B 1 121 ? 5.441 -15.352 -2.275 1 90.25 121 HIS B N 1
ATOM 2244 C CA . HIS B 1 121 ? 5.312 -14.516 -3.465 1 90.25 121 HIS B CA 1
ATOM 2245 C C . HIS B 1 121 ? 5.352 -13.031 -3.102 1 90.25 121 HIS B C 1
ATOM 2247 O O . HIS B 1 121 ? 5.664 -12.195 -3.945 1 90.25 121 HIS B O 1
ATOM 2253 N N . LEU B 1 122 ? 5.066 -12.711 -1.786 1 87.81 122 LEU B N 1
ATOM 2254 C CA . LEU B 1 122 ? 5.035 -11.312 -1.388 1 87.81 122 LEU B CA 1
ATOM 2255 C C . LEU B 1 122 ? 6.285 -10.945 -0.594 1 87.81 122 LEU B C 1
ATOM 2257 O O . LEU B 1 122 ? 6.586 -9.758 -0.408 1 87.81 122 LEU B O 1
ATOM 2261 N N . GLY B 1 123 ? 7.023 -11.867 -0.223 1 79.38 123 GLY B N 1
ATOM 2262 C CA . GLY B 1 123 ? 8.109 -11.711 0.727 1 79.38 123 GLY B CA 1
ATOM 2263 C C . GLY B 1 123 ? 9.188 -10.758 0.251 1 79.38 123 GLY B C 1
ATOM 2264 O O . GLY B 1 123 ? 9.859 -10.109 1.062 1 79.38 123 GLY B O 1
ATOM 2265 N N . ASN B 1 124 ? 9.391 -10.562 -1.034 1 77.31 124 ASN B N 1
ATOM 2266 C CA . ASN B 1 124 ? 10.492 -9.734 -1.513 1 77.31 124 ASN B CA 1
ATOM 2267 C C . ASN B 1 124 ? 9.992 -8.484 -2.223 1 77.31 124 ASN B C 1
ATOM 2269 O O . ASN B 1 124 ? 10.75 -7.809 -2.918 1 77.31 124 ASN B O 1
ATOM 2273 N N . ASP B 1 125 ? 8.836 -8.18 -1.977 1 83.06 125 ASP B N 1
ATOM 2274 C CA . ASP B 1 125 ? 8.281 -6.996 -2.639 1 83.06 125 ASP B CA 1
ATOM 2275 C C . ASP B 1 125 ? 8.672 -5.719 -1.895 1 83.06 125 ASP B C 1
ATOM 2277 O O . ASP B 1 125 ? 8.625 -5.676 -0.663 1 83.06 125 ASP B O 1
ATOM 2281 N N . ILE B 1 126 ? 9.086 -4.758 -2.631 1 81.75 126 ILE B N 1
ATOM 2282 C CA . ILE B 1 126 ? 9.578 -3.535 -2.004 1 81.75 126 ILE B CA 1
ATOM 2283 C C . ILE B 1 126 ? 8.406 -2.645 -1.613 1 81.75 126 ILE B C 1
ATOM 2285 O O . ILE B 1 126 ? 8.57 -1.683 -0.859 1 81.75 126 ILE B O 1
ATOM 2289 N N . VAL B 1 127 ? 7.281 -2.939 -2.193 1 89.94 127 VAL B N 1
ATOM 2290 C CA . VAL B 1 127 ? 6.062 -2.225 -1.827 1 89.94 127 VAL B CA 1
ATOM 2291 C C . VAL B 1 127 ? 5.004 -3.219 -1.354 1 89.94 127 VAL B C 1
ATOM 2293 O O . VAL B 1 127 ? 4.785 -4.254 -1.989 1 89.94 127 VAL B O 1
ATOM 2296 N N . VAL B 1 128 ? 4.438 -2.908 -0.226 1 89.88 128 VAL B N 1
ATOM 2297 C CA . VAL B 1 128 ? 3.307 -3.678 0.282 1 89.88 128 VAL B CA 1
ATOM 2298 C C . VAL B 1 128 ? 2.088 -2.771 0.428 1 89.88 128 VAL B C 1
ATOM 2300 O O . VAL B 1 128 ? 2.16 -1.723 1.074 1 89.88 128 VAL B O 1
ATOM 2303 N N . ILE B 1 129 ? 1.069 -3.186 -0.15 1 91.44 129 ILE B N 1
ATOM 2304 C CA . ILE B 1 129 ? -0.204 -2.475 -0.082 1 91.44 129 ILE B CA 1
ATOM 2305 C C . ILE B 1 129 ? -1.206 -3.289 0.733 1 91.44 129 ILE B C 1
ATOM 2307 O O . ILE B 1 129 ? -1.386 -4.484 0.492 1 91.44 129 ILE B O 1
ATOM 2311 N N . VAL B 1 130 ? -1.807 -2.637 1.66 1 90.75 130 VAL B N 1
ATOM 2312 C CA . VAL B 1 130 ? -2.842 -3.297 2.449 1 90.75 130 VAL B CA 1
ATOM 2313 C C . VAL B 1 130 ? -4.172 -2.564 2.275 1 90.75 130 VAL B C 1
ATOM 2315 O O . VAL B 1 130 ? -4.273 -1.372 2.574 1 90.75 130 VAL B O 1
ATOM 2318 N N . PHE B 1 131 ? -5.109 -3.25 1.74 1 91.25 131 PHE B N 1
ATOM 2319 C CA . PHE B 1 131 ? -6.477 -2.756 1.661 1 91.25 131 PHE B CA 1
ATOM 2320 C C . PHE B 1 131 ? -7.27 -3.16 2.898 1 91.25 131 PHE B C 1
ATOM 2322 O O . PHE B 1 131 ? -7.426 -4.352 3.18 1 91.25 131 PHE B O 1
ATOM 2329 N N . LEU B 1 132 ? -7.688 -2.186 3.582 1 86.06 132 LEU B N 1
ATOM 2330 C CA . LEU B 1 132 ? -8.414 -2.422 4.82 1 86.06 132 LEU B CA 1
ATOM 2331 C C . LEU B 1 132 ? -9.922 -2.381 4.582 1 86.06 132 LEU B C 1
ATOM 2333 O O . LEU B 1 132 ? -10.445 -1.396 4.055 1 86.06 132 LEU B O 1
ATOM 2337 N N . GLU B 1 133 ? -10.516 -3.533 4.918 1 82.69 133 GLU B N 1
ATOM 2338 C CA . GLU B 1 133 ? -11.977 -3.496 4.914 1 82.69 133 GLU B CA 1
ATOM 2339 C C . GLU B 1 133 ? -12.5 -2.467 5.91 1 82.69 133 GLU B C 1
ATOM 2341 O O . GLU B 1 133 ? -11.836 -2.146 6.895 1 82.69 133 GLU B O 1
ATOM 2346 N N . PRO B 1 134 ? -13.648 -1.962 5.504 1 70.75 134 PRO B N 1
ATOM 2347 C CA . PRO B 1 134 ? -14.211 -1.027 6.48 1 70.75 134 PRO B CA 1
ATOM 2348 C C . PRO B 1 134 ? -14.219 -1.585 7.902 1 70.75 134 PRO B C 1
ATOM 2350 O O . PRO B 1 134 ? -14.617 -2.73 8.117 1 70.75 134 PRO B O 1
ATOM 2353 N N . GLY B 1 135 ? -13.734 -0.82 8.773 1 69.69 135 GLY B N 1
ATOM 2354 C CA . GLY B 1 135 ? -13.68 -1.236 10.172 1 69.69 135 GLY B CA 1
ATOM 2355 C C . GLY B 1 135 ? -12.367 -1.896 10.539 1 69.69 135 GLY B C 1
ATOM 2356 O O . GLY B 1 135 ? -12.07 -2.08 11.727 1 69.69 135 GLY B O 1
ATOM 2357 N N . ALA B 1 136 ? -11.633 -2.193 9.523 1 68.75 136 ALA B N 1
ATOM 2358 C CA . ALA B 1 136 ? -10.312 -2.76 9.797 1 68.75 136 ALA B CA 1
ATOM 2359 C C . ALA B 1 136 ? -9.312 -1.669 10.172 1 68.75 136 ALA B C 1
ATOM 2361 O O . ALA B 1 136 ? -9.461 -0.514 9.766 1 68.75 136 ALA B O 1
ATOM 2362 N N . GLN B 1 137 ? -8.578 -1.946 11.172 1 63.16 137 GLN B N 1
ATOM 2363 C CA . GLN B 1 137 ? -7.484 -1.062 11.555 1 63.16 137 GLN B CA 1
ATOM 2364 C C . GLN B 1 137 ? -6.129 -1.705 11.266 1 63.16 137 GLN B C 1
ATOM 2366 O O . GLN B 1 137 ? -5.957 -2.91 11.453 1 63.16 137 GLN B O 1
ATOM 2371 N N . PHE B 1 138 ? -5.375 -0.925 10.461 1 58.09 138 PHE B N 1
ATOM 2372 C CA . PHE B 1 138 ? -4.043 -1.437 10.156 1 58.09 138 PHE B CA 1
ATOM 2373 C C . PHE B 1 138 ? -3.006 -0.816 11.086 1 58.09 138 PHE B C 1
ATOM 2375 O O . PHE B 1 138 ? -2.959 0.406 11.25 1 58.09 138 PHE B O 1
ATOM 2382 N N . THR B 1 139 ? -2.531 -1.458 12.07 1 53.59 139 THR B N 1
ATOM 2383 C CA . THR B 1 139 ? -1.382 -1.003 12.844 1 53.59 139 THR B CA 1
ATOM 2384 C C . THR B 1 139 ? -0.09 -1.611 12.305 1 53.59 139 THR B C 1
ATOM 2386 O O . THR B 1 139 ? 0.122 -2.822 12.406 1 53.59 139 THR B O 1
ATOM 2389 N N . PRO B 1 140 ? 0.744 -0.818 11.453 1 47.31 140 PRO B N 1
ATOM 2390 C CA . PRO B 1 140 ? 1.987 -1.388 10.93 1 47.31 140 PRO B CA 1
ATOM 2391 C C . PRO B 1 140 ? 2.871 -1.984 12.016 1 47.31 140 PRO B C 1
ATOM 2393 O O . PRO B 1 140 ? 3.117 -1.339 13.039 1 47.31 140 PRO B O 1
ATOM 2396 N N . ARG B 1 141 ? 2.697 -2.881 12.836 1 39.09 141 ARG B N 1
ATOM 2397 C CA . ARG B 1 141 ? 3.797 -3.416 13.633 1 39.09 141 ARG B CA 1
ATOM 2398 C C . ARG B 1 141 ? 4.797 -4.164 12.758 1 39.09 141 ARG B C 1
ATOM 2400 O O . ARG B 1 141 ? 4.414 -5.062 12 1 39.09 141 ARG B O 1
ATOM 2407 N N . LEU B 1 142 ? 5.676 -3.51 12.234 1 35.16 142 LEU B N 1
ATOM 2408 C CA . LEU B 1 142 ? 6.75 -4.086 11.438 1 35.16 142 LEU B CA 1
ATOM 2409 C C . LEU B 1 142 ? 7.355 -5.301 12.141 1 35.16 142 LEU B C 1
ATOM 2411 O O . LEU B 1 142 ? 7.754 -5.215 13.305 1 35.16 142 LEU B O 1
ATOM 2415 N N . MET B 1 143 ? 6.961 -6.426 12.039 1 31.77 143 MET B N 1
ATOM 2416 C CA . MET B 1 143 ? 7.703 -7.566 12.562 1 31.77 143 MET B CA 1
ATOM 2417 C C . MET B 1 143 ? 9.078 -7.668 11.906 1 31.77 143 MET B C 1
ATOM 2419 O O . MET B 1 143 ? 9.219 -7.402 10.711 1 31.77 143 MET B O 1
ATOM 2423 N N . THR B 1 144 ? 10.148 -7.406 12.617 1 30.48 144 THR B N 1
ATOM 2424 C CA . THR B 1 144 ? 11.5 -7.875 12.352 1 30.48 144 THR B CA 1
ATOM 2425 C C . THR B 1 144 ? 11.5 -9.352 11.984 1 30.48 144 THR B C 1
ATOM 2427 O O . THR B 1 144 ? 11.023 -10.188 12.75 1 30.48 144 THR B O 1
ATOM 2430 N N . THR B 1 145 ? 10.992 -9.742 10.844 1 30.52 145 THR B N 1
ATOM 2431 C CA . THR B 1 145 ? 11.258 -11.141 10.523 1 30.52 145 THR B CA 1
ATOM 2432 C C . THR B 1 145 ? 12.703 -11.508 10.859 1 30.52 145 THR B C 1
ATOM 2434 O O . THR B 1 145 ? 13.625 -10.758 10.547 1 30.52 145 THR B O 1
ATOM 2437 N N . GLN B 1 146 ? 12.977 -12.062 12.023 1 28.42 146 GLN B N 1
ATOM 2438 C CA . GLN B 1 146 ? 14.172 -12.852 12.297 1 28.42 146 GLN B CA 1
ATOM 2439 C C . GLN B 1 146 ? 14.414 -13.883 11.203 1 28.42 146 GLN B C 1
ATOM 2441 O O . GLN B 1 146 ? 13.719 -14.898 11.141 1 28.42 146 GLN B O 1
ATOM 2446 N N . PHE B 1 147 ? 14.578 -13.508 9.984 1 25.44 147 PHE B N 1
ATOM 2447 C CA . PHE B 1 147 ? 15.211 -14.562 9.195 1 25.44 147 PHE B CA 1
ATOM 2448 C C . PHE B 1 147 ? 16.422 -15.125 9.914 1 25.44 147 PHE B C 1
ATOM 2450 O O . PHE B 1 147 ? 17.422 -14.422 10.117 1 25.44 147 PHE B O 1
ATOM 2457 N N . ASN B 1 148 ? 16.188 -15.805 10.945 1 24.23 148 ASN B N 1
ATOM 2458 C CA . ASN B 1 148 ? 17.266 -16.734 11.273 1 24.23 148 ASN B CA 1
ATOM 2459 C C . ASN B 1 148 ? 17.5 -17.75 10.156 1 24.23 148 ASN B C 1
ATOM 2461 O O . ASN B 1 148 ? 16.547 -18.203 9.523 1 24.23 148 ASN B O 1
#

Organism: Acanthamoeba castellanii (strain ATCC 30010 / Neff) (NCBI:txid1257118)

Sequence (296 aa):
MKFKAVTADIRDELLKLERSFNSQNYKFGLLYCKKGQTENEMFTNVVDNSNKCYERFLNFLGERITLKGWKNYTGGLDVKNESTGDESVYKEFREQRIMFHVSTLLPYYPRDEQQVERKRHLGNDIVVIVFLEPGAQFTPRLMTTQFNMKFKAVTADIRDELLKLERSFNSQNYKFGLLYCKKGQTENEMFTNVVDNSNKCYERFLNFLGERITLKGWKNYTGGLDVKNESTGDESVYKEFREQRIMFHVSTLLPYYPRDEQQVERKRHLGNDIVVIVFLEPGAQFTPRLMTTQFN

Foldseek 3Di:
DDPPDPPVVVVVLVVVVVVCVVDLEAEEEEWEDEAPDDPQRRLQAAPVPDDPVVVVVLVVVADKDFLQPDDDDNLPDHNHPCQQAGIFGWDRDDSHIYTYLYSNRGDHDPVPSSNVVSCVSNVSHPHYHYDYDVNHDDDCPPPPPPPD/DDPPCPPPVVVVLVVVVVVCVVDLEAEEEEWEDEAPDDPQVRLQAAPVPDDPVVVVVLVVVADKDFLQPDDDDNLPDHNHPCQQAGIFGWDRDDSHIYTYLYSNRGDHDPVPSSNVVSCVSNVSHPHYHYDYDVNHDDDCPPPPPPPD

pLDDT: mean 78.15, std 23.05, range [23.23, 98.44]

Solvent-accessible surface area (backbone atoms only — not comparable to full-atom values): 16187 Å² total; per-residue (Å²): 136,86,84,74,81,72,62,62,63,51,50,54,36,39,46,47,40,45,45,36,60,68,34,42,48,43,48,32,19,35,43,52,34,51,62,86,45,42,40,59,53,29,58,66,42,44,59,89,78,54,54,71,59,55,53,51,49,50,54,68,68,23,43,79,42,60,24,66,72,54,82,67,88,54,70,85,51,38,37,78,79,48,76,43,17,59,44,44,37,39,33,77,55,93,76,32,36,35,24,39,39,42,44,36,42,32,62,83,52,87,87,40,78,70,30,58,75,55,47,61,68,38,66,80,35,41,30,42,33,36,39,33,35,61,74,30,64,84,31,68,34,38,34,78,70,75,81,117,139,86,83,76,79,75,61,62,63,53,51,52,39,41,45,47,40,46,44,37,61,67,33,42,48,43,46,32,19,34,42,49,33,51,62,87,47,42,40,59,53,28,58,68,43,44,58,90,78,54,55,70,61,56,55,51,48,51,54,68,68,23,43,81,42,60,25,64,71,54,81,67,88,53,70,85,50,40,37,78,79,48,78,44,17,59,43,42,36,39,33,78,54,93,75,32,36,36,25,39,40,41,45,38,42,32,62,83,53,87,88,40,78,70,28,57,75,55,46,64,68,38,67,80,35,42,28,41,33,37,40,35,35,61,76,31,65,83,30,68,34,38,33,77,70,75,80,116

Radius of gyration: 19.32 Å; Cα contacts (8 Å, |Δi|>4): 555; chains: 2; bounding box: 60×55×56 Å

Nearest PDB structures (foldseek):
  1srq-assembly2_C  TM=8.164E-01  e=3.336E-14  Homo sapiens
  1srq-assembly1_A  TM=8.332E-01  e=6.357E-14  Homo sapiens
  3brw-assembly1_A  TM=8.266E-01  e=6.907E-13  Homo sapiens
  6ssh-assembly1_A  TM=8.822E-01  e=2.245E-11  Thermochaetoides thermophila
  3brw-assembly3_C  TM=8.005E-01  e=1.703E-12  Homo sapiens

InterPro domains:
  IPR000331 Rap/Ran-GAP domain [PF02145] (43-148)
  IPR000331 Rap/Ran-GAP domain [PS50085] (14-148)
  IPR035974 Rap/Ran-GAP superfamily [G3DSA:3.40.50.11210] (22-148)
  IPR035974 Rap/Ran-GAP superfamily [SSF111347] (5-148)
  IPR050989 Rap1/Ran GTPase-activating [PTHR15711] (7-148)